Protein AF-A0A939L5M5-F1 (afdb_monomer)

Mean predicted aligned error: 9.87 Å

Foldseek 3Di:
DDDQQQPWDDDPPDIFRGNQEADADWPLAWALDDPRFQADDVVQLVVLLVVLLVVRREYEYHAEDCDCFLDQGSSHHYDVDPNNVVSVVVNQVSSVVSNYHYHYAAEWEFEQEFDPQWTKWFAFPVGRQETETQTTGDGHPDDSQSRRQVRCCAFFVWGFDPKDFDDWFFDQDQPPRHTYIYGYIYTYTPDGTDGHDGIDDMDIHLLPPPSRRYDCRCNVPVSVVCVVVVRHD

Solvent-accessible surface area (backbone atoms only — not comparable to full-atom values): 12232 Å² total; per-residue (Å²): 134,90,50,79,55,62,38,63,48,73,57,92,91,47,73,30,56,25,66,48,63,46,71,60,57,78,75,66,67,23,39,64,59,72,95,51,39,13,25,63,42,71,64,55,40,54,59,52,47,55,44,18,74,70,63,31,8,31,41,33,43,33,67,44,14,67,40,91,60,33,23,84,45,56,21,25,37,35,60,65,50,69,67,22,52,54,41,46,49,58,44,47,52,53,26,47,74,52,61,11,46,70,44,70,57,45,64,33,15,29,40,53,34,66,56,97,27,17,38,47,32,30,17,34,64,93,44,63,71,46,31,36,59,50,43,35,60,39,47,51,79,42,52,58,65,54,18,25,41,52,32,29,37,53,38,25,70,20,41,67,40,83,69,38,86,69,52,74,46,80,34,49,39,72,89,79,70,41,73,31,40,35,45,31,25,35,31,48,60,77,46,84,69,47,70,26,83,63,41,59,43,74,48,77,40,62,80,77,60,85,86,60,48,56,23,55,52,44,60,77,48,46,51,58,52,37,45,76,71,62,58,37,100

Nearest PDB structures (foldseek):
  5lpg-assembly1_B  TM=7.777E-01  e=7.157E-08  Homo sapiens
  7b66-assembly1_A  TM=7.675E-01  e=1.244E-07  Homo sapiens
  2yyh-assembly1_B  TM=7.598E-01  e=5.773E-07  Aquifex aeolicus VF5
  7r0d-assembly1_AAA  TM=6.879E-01  e=3.756E-07  Homo sapiens
  6ypf-assembly1_A  TM=7.014E-01  e=1.640E-06  Rosa hybrid cultivar

Structure (mmCIF, N/CA/C/O backbone):
data_AF-A0A939L5M5-F1
#
_entry.id   AF-A0A939L5M5-F1
#
loop_
_atom_site.group_PDB
_atom_site.id
_atom_site.type_symbol
_atom_site.label_atom_id
_atom_site.label_alt_id
_atom_site.label_comp_id
_atom_site.label_asym_id
_atom_site.label_entity_id
_atom_site.label_seq_id
_atom_site.pdbx_PDB_ins_code
_atom_site.Cartn_x
_atom_site.Cartn_y
_atom_site.Cartn_z
_atom_site.occupancy
_atom_site.B_iso_or_equiv
_atom_site.auth_seq_id
_atom_site.auth_comp_id
_atom_site.auth_asym_id
_atom_site.auth_atom_id
_atom_site.pdbx_PDB_model_num
ATOM 1 N N . MET A 1 1 ? -35.426 12.485 9.900 1.00 54.97 1 MET A N 1
ATOM 2 C CA . MET A 1 1 ? -35.090 12.238 8.481 1.00 54.97 1 MET A CA 1
ATOM 3 C C . MET A 1 1 ? -33.696 11.633 8.431 1.00 54.97 1 MET A C 1
ATOM 5 O O . MET A 1 1 ? -32.802 12.215 9.028 1.00 54.97 1 MET A O 1
ATOM 9 N N . SER A 1 2 ? -33.522 10.465 7.807 1.00 72.31 2 SER A N 1
ATOM 10 C CA . SER A 1 2 ? -32.191 9.880 7.588 1.00 72.31 2 SER A CA 1
ATOM 11 C C . SER A 1 2 ? -31.552 10.569 6.383 1.00 72.31 2 SER A C 1
ATOM 13 O O . SER A 1 2 ? -32.167 10.623 5.318 1.00 72.31 2 SER A O 1
ATOM 15 N N . THR A 1 3 ? -30.375 11.166 6.561 1.00 93.19 3 THR A N 1
ATOM 16 C CA . THR A 1 3 ? -29.626 11.798 5.469 1.00 93.19 3 THR A CA 1
ATOM 17 C C . THR A 1 3 ? -28.730 10.761 4.797 1.00 93.19 3 THR A C 1
ATOM 19 O O . THR A 1 3 ? -28.311 9.788 5.424 1.00 93.19 3 THR A O 1
ATOM 22 N N . THR A 1 4 ? -28.363 10.989 3.535 1.00 95.06 4 THR A N 1
ATOM 23 C CA . THR A 1 4 ? -27.423 10.127 2.796 1.00 95.06 4 THR A CA 1
ATOM 24 C C . THR A 1 4 ? -26.095 9.920 3.534 1.00 95.06 4 THR A C 1
ATOM 26 O O . THR A 1 4 ? -25.462 8.879 3.375 1.00 95.06 4 THR A O 1
ATOM 29 N N . LEU A 1 5 ? -25.683 10.885 4.364 1.00 96.75 5 LEU A N 1
ATOM 30 C CA . LEU A 1 5 ? -24.465 10.812 5.172 1.00 96.75 5 LEU A CA 1
ATOM 31 C C . LEU A 1 5 ? -24.504 9.667 6.199 1.00 96.75 5 LEU A C 1
ATOM 33 O O . LEU A 1 5 ? -23.490 9.007 6.413 1.00 96.75 5 LEU A O 1
ATOM 37 N N . PHE A 1 6 ? -25.668 9.406 6.799 1.00 96.62 6 PHE A N 1
ATOM 38 C CA . PHE A 1 6 ? -25.860 8.370 7.822 1.00 96.62 6 PHE A CA 1
ATOM 39 C C . PHE A 1 6 ? -26.462 7.073 7.268 1.00 96.62 6 PHE A C 1
ATOM 41 O O . PHE A 1 6 ? -26.778 6.164 8.030 1.00 96.62 6 PHE A O 1
ATOM 48 N N . ALA A 1 7 ? -26.624 6.976 5.948 1.00 96.38 7 ALA A N 1
ATOM 49 C CA . ALA A 1 7 ? -27.036 5.742 5.300 1.00 96.38 7 ALA A CA 1
ATOM 50 C C . ALA A 1 7 ? -25.843 4.769 5.188 1.00 96.38 7 ALA A C 1
ATOM 52 O O . ALA A 1 7 ? -24.745 5.209 4.816 1.00 96.38 7 ALA A O 1
ATOM 53 N N . PRO A 1 8 ? -26.045 3.459 5.427 1.00 96.88 8 PRO A N 1
ATOM 54 C CA . PRO A 1 8 ? -25.006 2.457 5.227 1.00 96.88 8 PRO A CA 1
ATOM 55 C C . PRO A 1 8 ? -24.469 2.429 3.793 1.00 96.88 8 PRO A C 1
ATOM 57 O O . PRO A 1 8 ? -25.168 2.768 2.832 1.00 96.88 8 PRO A O 1
ATOM 60 N N . TYR A 1 9 ? -23.224 1.987 3.643 1.00 96.25 9 TYR A N 1
ATOM 61 C CA . TYR A 1 9 ? -22.574 1.810 2.349 1.00 96.25 9 TYR A CA 1
ATOM 62 C C . TYR A 1 9 ? -21.826 0.478 2.300 1.00 96.25 9 TYR A C 1
ATOM 64 O O . TYR A 1 9 ? -21.065 0.156 3.210 1.00 96.25 9 TYR A O 1
ATOM 72 N N . THR A 1 10 ? -22.053 -0.298 1.239 1.00 95.38 10 THR A N 1
ATOM 73 C CA . THR A 1 10 ? -21.439 -1.621 1.064 1.00 95.38 10 THR A CA 1
ATOM 74 C C . THR A 1 10 ? -20.318 -1.552 0.035 1.00 95.38 10 THR A C 1
ATOM 76 O O . THR A 1 10 ? -20.539 -1.162 -1.109 1.00 95.38 10 THR A O 1
ATOM 79 N N . LEU A 1 11 ? -19.117 -1.953 0.448 1.00 86.81 11 LEU A N 1
ATOM 80 C CA . LEU A 1 11 ? -17.934 -2.128 -0.386 1.00 86.81 11 LEU A CA 1
ATOM 81 C C . LEU A 1 11 ? -17.547 -3.605 -0.395 1.00 86.81 11 LEU A C 1
ATOM 83 O O . LEU A 1 11 ? -17.003 -4.115 0.585 1.00 86.81 11 LEU A O 1
ATOM 87 N N . ARG A 1 12 ? -17.795 -4.294 -1.515 1.00 88.25 12 ARG A N 1
ATOM 88 C CA . ARG A 1 12 ? -17.616 -5.753 -1.620 1.00 88.25 12 ARG A CA 1
ATOM 89 C C . ARG A 1 12 ? -18.410 -6.457 -0.506 1.00 88.25 12 ARG A C 1
ATOM 91 O O . ARG A 1 12 ? -19.628 -6.348 -0.475 1.00 88.25 12 ARG A O 1
ATOM 98 N N . THR A 1 13 ? -17.736 -7.148 0.408 1.00 88.88 13 THR A N 1
ATOM 99 C CA . THR A 1 13 ? -18.341 -7.861 1.542 1.00 88.88 13 THR A CA 1
ATOM 100 C C . THR A 1 13 ? -18.448 -7.016 2.817 1.00 88.88 13 THR A C 1
ATOM 102 O O . THR A 1 13 ? -19.060 -7.459 3.786 1.00 88.88 13 THR A O 1
ATOM 105 N N . LEU A 1 14 ? -17.878 -5.805 2.847 1.00 92.56 14 LEU A N 1
ATOM 106 C CA . LEU A 1 14 ? -17.895 -4.918 4.011 1.00 92.56 14 LEU A CA 1
ATOM 107 C C . LEU A 1 14 ? -19.070 -3.938 3.928 1.00 92.56 14 LEU A C 1
ATOM 109 O O . LEU A 1 14 ? -19.136 -3.128 3.007 1.00 92.56 14 LEU A O 1
ATOM 113 N N . THR A 1 15 ? -19.954 -3.952 4.925 1.00 96.12 15 THR A N 1
ATOM 114 C CA . THR A 1 15 ? -20.975 -2.907 5.109 1.00 96.12 15 THR A CA 1
ATOM 115 C C . THR A 1 15 ? -20.526 -1.937 6.196 1.00 96.12 15 THR A C 1
ATOM 117 O O . THR A 1 15 ? -20.335 -2.334 7.342 1.00 96.12 15 THR A O 1
ATOM 120 N N . VAL A 1 16 ? -20.368 -0.664 5.841 1.00 97.69 16 VAL A N 1
ATOM 121 C CA . VAL A 1 16 ? -20.025 0.428 6.760 1.00 97.69 16 VAL A CA 1
ATOM 122 C C . VAL A 1 16 ? -21.319 1.143 7.172 1.00 97.69 16 VAL A C 1
ATOM 124 O O . VAL A 1 16 ? -22.133 1.438 6.293 1.00 97.69 16 VAL A O 1
ATOM 127 N N . PRO A 1 17 ? -21.556 1.441 8.464 1.00 96.56 17 PRO A N 1
ATOM 128 C CA . PRO A 1 17 ? -22.864 1.916 8.935 1.00 96.56 17 PRO A CA 1
ATOM 129 C C . PRO A 1 17 ? -23.218 3.340 8.488 1.00 96.56 17 PRO A C 1
ATOM 131 O O . PRO A 1 17 ? -24.386 3.715 8.520 1.00 96.56 17 PRO A O 1
ATOM 134 N N . ASN A 1 18 ? -22.230 4.139 8.080 1.00 97.56 18 ASN A N 1
ATOM 135 C CA . ASN A 1 18 ? -22.417 5.499 7.580 1.00 97.56 18 ASN A CA 1
ATOM 136 C C . ASN A 1 18 ? -21.242 5.925 6.681 1.00 97.56 18 ASN A C 1
ATOM 138 O O . ASN A 1 18 ? -20.257 5.199 6.529 1.00 97.56 18 ASN A O 1
ATOM 142 N N . ARG A 1 19 ? -21.349 7.115 6.082 1.00 97.56 19 ARG A N 1
ATOM 143 C CA . ARG A 1 19 ? -20.352 7.702 5.170 1.00 97.56 19 ARG A CA 1
ATOM 144 C C . ARG A 1 19 ? -19.437 8.730 5.853 1.00 97.56 19 ARG A C 1
ATOM 146 O O . ARG A 1 19 ? -18.767 9.495 5.168 1.00 97.56 19 ARG A O 1
ATOM 153 N N . VAL A 1 20 ? -19.421 8.772 7.189 1.00 97.56 20 VAL A N 1
ATOM 154 C CA . VAL A 1 20 ? -18.511 9.611 7.982 1.00 97.56 20 VAL A CA 1
ATOM 155 C C . VAL A 1 20 ? -17.255 8.800 8.259 1.00 97.56 20 VAL A C 1
ATOM 157 O O . VAL A 1 20 ? -17.251 7.937 9.139 1.00 97.56 20 VAL A O 1
ATOM 160 N N . TRP A 1 21 ? -16.217 9.011 7.452 1.00 97.25 21 TRP A N 1
ATOM 161 C CA . TRP A 1 21 ? -14.975 8.240 7.520 1.00 97.25 21 TRP A CA 1
ATOM 162 C C . TRP A 1 21 ? -13.810 9.128 7.930 1.00 97.25 21 TRP A C 1
ATOM 164 O O . TRP A 1 21 ? -13.697 10.268 7.480 1.00 97.25 21 TRP A O 1
ATOM 174 N N . MET A 1 22 ? -12.936 8.591 8.771 1.00 97.62 22 MET A N 1
ATOM 175 C CA . MET A 1 22 ? -11.729 9.283 9.197 1.00 97.62 22 MET A CA 1
ATOM 176 C C . MET A 1 22 ? -10.573 8.949 8.240 1.00 97.62 22 MET A C 1
ATOM 178 O O . MET A 1 22 ? -10.268 7.763 8.071 1.00 97.62 22 MET A O 1
ATOM 182 N N . PRO A 1 23 ? -9.942 9.959 7.608 1.00 93.94 23 PRO A N 1
ATOM 183 C CA . PRO A 1 23 ? -8.792 9.747 6.734 1.00 93.94 23 PRO A CA 1
ATOM 184 C C . PRO A 1 23 ? -7.535 9.367 7.541 1.00 93.94 23 PRO A C 1
ATOM 186 O O . PRO A 1 23 ? -7.476 9.661 8.739 1.00 93.94 23 PRO A O 1
ATOM 189 N N . PRO A 1 24 ? -6.515 8.765 6.897 1.00 90.19 24 PRO A N 1
ATOM 190 C CA . PRO A 1 24 ? -5.230 8.504 7.537 1.00 90.19 24 PRO A CA 1
ATOM 191 C C . PRO A 1 24 ? -4.530 9.832 7.855 1.00 90.19 24 PRO A C 1
ATOM 193 O O . PRO A 1 24 ? -4.312 10.654 6.966 1.00 90.19 24 PRO A O 1
ATOM 196 N N . MET A 1 25 ? -4.191 10.060 9.126 1.00 90.94 25 MET A N 1
ATOM 197 C CA . MET A 1 25 ? -3.518 11.280 9.590 1.00 90.94 25 MET A CA 1
ATOM 198 C C . MET A 1 25 ? -2.416 10.906 10.579 1.00 90.94 25 MET A C 1
ATOM 200 O O . MET A 1 25 ? -2.734 10.439 11.672 1.00 90.94 25 MET A O 1
ATOM 204 N N . CYS A 1 26 ? -1.148 11.109 10.210 1.00 84.75 26 CYS A N 1
ATOM 205 C CA . CYS A 1 26 ? -0.003 10.800 11.071 1.00 84.75 26 CYS A CA 1
ATOM 206 C C . CYS A 1 26 ? -0.104 11.505 12.425 1.00 84.75 26 CYS A C 1
ATOM 208 O O . CYS A 1 26 ? -0.371 12.707 12.493 1.00 84.75 26 CYS A O 1
ATOM 210 N N . GLN A 1 27 ? 0.087 10.738 13.498 1.00 95.88 27 GLN A N 1
ATOM 211 C CA . GLN A 1 27 ? 0.094 11.237 14.869 1.00 95.88 27 GLN A CA 1
ATOM 212 C C . GLN A 1 27 ? 1.514 11.416 15.405 1.00 95.88 27 GLN A C 1
ATOM 214 O O . GLN A 1 27 ? 1.677 12.084 16.425 1.00 95.88 27 GLN A O 1
ATOM 219 N N . TYR A 1 28 ? 2.525 10.833 14.747 1.00 90.56 28 TYR A N 1
ATOM 220 C CA . TYR A 1 28 ? 3.941 10.969 15.109 1.00 90.56 28 TYR A CA 1
ATOM 221 C C . TYR A 1 28 ? 4.191 10.681 16.599 1.00 90.56 28 TYR A C 1
ATOM 223 O O . TYR A 1 28 ? 4.814 11.469 17.310 1.00 90.56 28 TYR A O 1
ATOM 231 N N . SER A 1 29 ? 3.625 9.578 17.095 1.00 96.62 29 SER A N 1
ATOM 232 C CA . SER A 1 29 ? 3.501 9.294 18.532 1.00 96.62 29 SER A CA 1
ATOM 233 C C . SER A 1 29 ? 3.958 7.887 18.947 1.00 96.62 29 SER A C 1
ATOM 235 O O . SER A 1 29 ? 3.729 7.477 20.091 1.00 96.62 29 SER A O 1
ATOM 237 N N . ALA A 1 30 ? 4.568 7.111 18.047 1.00 97.00 30 ALA A N 1
ATOM 238 C CA . ALA A 1 30 ? 5.217 5.844 18.383 1.00 97.00 30 ALA A CA 1
ATOM 239 C C . ALA A 1 30 ? 6.605 6.069 18.997 1.00 97.00 30 ALA A C 1
ATOM 241 O O . ALA A 1 30 ? 7.192 7.145 18.878 1.00 97.00 30 ALA A O 1
ATOM 242 N N . ALA A 1 31 ? 7.159 5.042 19.647 1.00 96.25 31 ALA A N 1
ATOM 243 C CA . ALA A 1 31 ? 8.542 5.117 20.104 1.00 96.25 31 ALA A CA 1
ATOM 244 C C . ALA A 1 31 ? 9.497 5.204 18.892 1.00 96.25 31 ALA A C 1
ATOM 246 O O . ALA A 1 31 ? 9.302 4.480 17.913 1.00 96.25 31 ALA A O 1
ATOM 247 N N . PRO A 1 32 ? 10.549 6.041 18.949 1.00 91.44 32 PRO A N 1
ATOM 248 C CA . PRO A 1 32 ? 11.448 6.234 17.813 1.00 91.44 32 PRO A CA 1
ATOM 249 C C . PRO A 1 32 ? 12.354 5.025 17.532 1.00 91.44 32 PRO A C 1
ATOM 251 O O . PRO A 1 32 ? 12.749 4.802 16.385 1.00 91.44 32 PRO A O 1
ATOM 254 N N . ALA A 1 33 ? 12.680 4.236 18.560 1.00 92.38 33 ALA A N 1
ATOM 255 C CA . ALA A 1 33 ? 13.621 3.119 18.496 1.00 92.38 33 ALA A CA 1
ATOM 256 C C . ALA A 1 33 ? 13.327 2.054 19.571 1.00 92.38 33 ALA A C 1
ATOM 258 O O . ALA A 1 33 ? 12.512 2.268 20.470 1.00 92.38 33 ALA A O 1
ATOM 259 N N . GLY A 1 34 ? 14.035 0.925 19.488 1.00 93.44 34 GLY A N 1
ATOM 260 C CA . GLY A 1 34 ? 13.915 -0.200 20.418 1.00 93.44 34 GLY A CA 1
ATOM 261 C C . GLY A 1 34 ? 12.756 -1.141 20.087 1.00 93.44 34 GLY A C 1
ATOM 262 O O . GLY A 1 34 ? 12.145 -1.046 19.027 1.00 93.44 34 GLY A O 1
ATOM 263 N N . GLU A 1 35 ? 12.442 -2.050 21.011 1.00 91.12 35 GLU A N 1
ATOM 264 C CA . GLU A 1 35 ? 11.392 -3.071 20.828 1.00 91.12 35 GLU A CA 1
ATOM 265 C C . GLU A 1 35 ? 9.993 -2.468 20.623 1.00 91.12 35 GLU A C 1
ATOM 267 O O . GLU A 1 35 ? 9.144 -3.063 19.967 1.00 91.12 35 GLU A O 1
ATOM 272 N N . ALA A 1 36 ? 9.765 -1.258 21.144 1.00 94.88 36 ALA A N 1
ATOM 273 C CA . ALA A 1 36 ? 8.513 -0.523 20.989 1.00 94.88 36 ALA A CA 1
ATOM 274 C C . ALA A 1 36 ? 8.455 0.343 19.713 1.00 94.88 36 ALA A C 1
ATOM 276 O O . ALA A 1 36 ? 7.475 1.068 19.516 1.00 94.88 36 ALA A O 1
ATOM 277 N N . ALA A 1 37 ? 9.485 0.317 18.856 1.00 94.50 37 ALA A N 1
ATOM 278 C CA . ALA A 1 37 ? 9.514 1.125 17.640 1.00 94.50 37 ALA A CA 1
ATOM 279 C C . ALA A 1 37 ? 8.312 0.815 16.736 1.00 94.50 37 ALA A C 1
ATOM 281 O O . ALA A 1 37 ? 8.022 -0.343 16.432 1.00 94.50 37 ALA A O 1
ATOM 282 N N . GLY A 1 38 ? 7.589 1.858 16.327 1.00 94.25 38 GLY A N 1
ATOM 283 C CA . GLY A 1 38 ? 6.379 1.733 15.511 1.00 94.25 38 GLY A CA 1
ATOM 284 C C . GLY A 1 38 ? 5.187 1.041 16.179 1.00 94.25 38 GLY A C 1
ATOM 285 O O . GLY A 1 38 ? 4.168 0.836 15.524 1.00 94.25 38 GLY A O 1
ATOM 286 N N . VAL A 1 39 ? 5.268 0.681 17.464 1.00 98.00 39 VAL A N 1
ATOM 287 C CA . VAL A 1 39 ? 4.156 0.045 18.183 1.00 98.00 39 VAL A CA 1
ATOM 288 C C . VAL A 1 39 ? 3.100 1.098 18.549 1.00 98.00 39 VAL A C 1
ATOM 290 O O . VAL A 1 39 ? 3.437 2.105 19.184 1.00 98.00 39 VAL A O 1
ATOM 293 N N . PRO A 1 40 ? 1.813 0.876 18.213 1.00 97.88 40 PRO A N 1
ATOM 294 C CA . PRO A 1 40 ? 0.726 1.713 18.702 1.00 97.88 40 PRO A CA 1
ATOM 295 C C . PRO A 1 40 ? 0.707 1.816 20.231 1.00 97.88 40 PRO A C 1
ATOM 297 O O . PRO A 1 40 ? 0.592 0.829 20.953 1.00 97.88 40 PRO A O 1
ATOM 300 N N . THR A 1 41 ? 0.790 3.046 20.721 1.00 97.69 41 THR A N 1
ATOM 301 C CA . THR A 1 41 ? 0.698 3.408 22.144 1.00 97.69 41 THR A CA 1
ATOM 302 C C . THR A 1 41 ? -0.746 3.698 22.582 1.00 97.69 41 THR A C 1
ATOM 304 O O . THR A 1 41 ? -1.660 3.796 21.756 1.00 97.69 41 THR A O 1
ATOM 307 N N . ASP A 1 42 ? -0.963 3.925 23.883 1.00 98.06 42 ASP A N 1
ATOM 308 C CA . ASP A 1 42 ? -2.269 4.348 24.418 1.00 98.06 42 ASP A CA 1
ATOM 309 C C . ASP A 1 42 ? -2.776 5.667 23.815 1.00 98.06 42 ASP A C 1
ATOM 311 O O . ASP A 1 42 ? -3.988 5.883 23.758 1.00 98.06 42 ASP A O 1
ATOM 315 N N . TRP A 1 43 ? -1.882 6.520 23.301 1.00 98.25 43 TRP A N 1
ATOM 316 C CA . TRP A 1 43 ? -2.276 7.698 22.531 1.00 98.25 43 TRP A CA 1
ATOM 317 C C . TRP A 1 43 ? -3.077 7.312 21.284 1.00 98.25 43 TRP A C 1
ATOM 319 O O . TRP A 1 43 ? -4.178 7.820 21.080 1.00 98.25 43 TRP A O 1
ATOM 329 N N . HIS A 1 44 ? -2.569 6.369 20.485 1.00 98.44 44 HIS A N 1
ATOM 330 C CA . HIS A 1 44 ? -3.238 5.906 19.267 1.00 98.44 44 HIS A CA 1
ATOM 331 C C . HIS A 1 44 ? -4.570 5.230 19.602 1.00 98.44 44 HIS A C 1
ATOM 333 O O . HIS A 1 44 ? -5.574 5.473 18.929 1.00 98.44 44 HIS A O 1
ATOM 339 N N . PHE A 1 45 ? -4.612 4.443 20.687 1.00 98.56 45 PHE A N 1
ATOM 340 C CA . PHE A 1 45 ? -5.863 3.873 21.184 1.00 98.56 45 PHE A CA 1
ATOM 341 C C . PHE A 1 45 ? -6.872 4.972 21.528 1.00 98.56 45 PHE A C 1
ATOM 343 O O . PHE A 1 45 ? -7.963 4.974 20.970 1.00 98.56 45 PHE A O 1
ATOM 350 N N . ALA A 1 46 ? -6.518 5.925 22.394 1.00 98.44 46 ALA A N 1
ATOM 351 C CA . ALA A 1 46 ? -7.416 7.002 22.808 1.00 98.44 46 ALA A CA 1
ATOM 352 C C . ALA A 1 46 ? -7.878 7.858 21.617 1.00 98.44 46 ALA A C 1
ATOM 354 O O . ALA A 1 46 ? -9.063 8.179 21.499 1.00 98.44 46 ALA A O 1
ATOM 355 N N . HIS A 1 47 ? -6.961 8.177 20.702 1.00 98.44 47 HIS A N 1
ATOM 356 C CA . HIS A 1 47 ? -7.229 8.963 19.506 1.00 98.44 47 HIS A CA 1
ATOM 357 C C . HIS A 1 47 ? -8.297 8.314 18.614 1.00 98.44 47 HIS A C 1
ATOM 359 O O . HIS A 1 47 ? -9.285 8.974 18.272 1.00 98.44 47 HIS A O 1
ATOM 365 N N . LEU A 1 48 ? -8.120 7.032 18.272 1.00 98.44 48 LEU A N 1
ATOM 366 C CA . LEU A 1 48 ? -9.013 6.286 17.379 1.00 98.44 48 LEU A CA 1
ATOM 367 C C . LEU A 1 48 ? -10.308 5.863 18.094 1.00 98.44 48 LEU A C 1
ATOM 369 O O . LEU A 1 48 ? -11.395 5.988 17.527 1.00 98.44 48 LEU A O 1
ATOM 373 N N . ALA A 1 49 ? -10.220 5.434 19.358 1.00 98.31 49 ALA A N 1
ATOM 374 C CA . ALA A 1 49 ? -11.368 5.040 20.174 1.00 98.31 49 ALA A CA 1
ATOM 375 C C . ALA A 1 49 ? -12.365 6.189 20.355 1.00 98.31 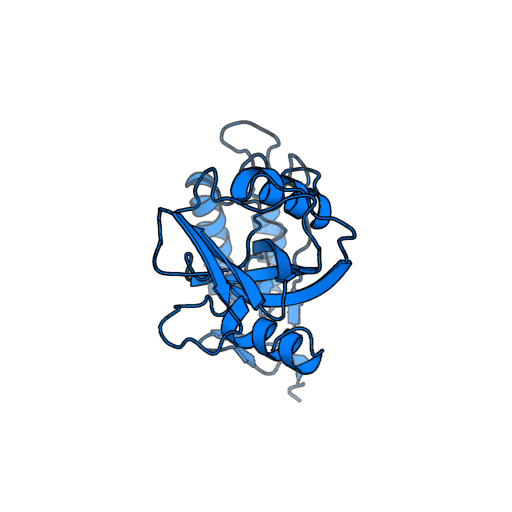49 ALA A C 1
ATOM 377 O O . ALA A 1 49 ? -13.570 5.966 20.255 1.00 98.31 49 ALA A O 1
ATOM 378 N N . ALA A 1 50 ? -11.884 7.423 20.546 1.00 98.44 50 ALA A N 1
ATOM 379 C CA . ALA A 1 50 ? -12.751 8.593 20.662 1.00 98.44 50 ALA A CA 1
ATOM 380 C C . ALA A 1 50 ? -13.607 8.817 19.401 1.00 98.44 50 ALA A C 1
ATOM 382 O O . ALA A 1 50 ? -14.785 9.155 19.505 1.00 98.44 50 ALA A O 1
ATOM 383 N N . ARG A 1 51 ? -13.048 8.593 18.202 1.00 98.44 51 ARG A N 1
ATOM 384 C CA . ARG A 1 51 ? -13.787 8.747 16.933 1.00 98.44 51 ARG A CA 1
ATOM 385 C C . ARG A 1 51 ? -14.757 7.596 16.702 1.00 98.44 51 ARG A C 1
ATOM 387 O O . ARG A 1 51 ? -15.857 7.832 16.200 1.00 98.44 51 ARG A O 1
ATOM 394 N N . ALA A 1 52 ? -14.376 6.384 17.098 1.00 98.31 52 ALA A N 1
ATOM 395 C CA . 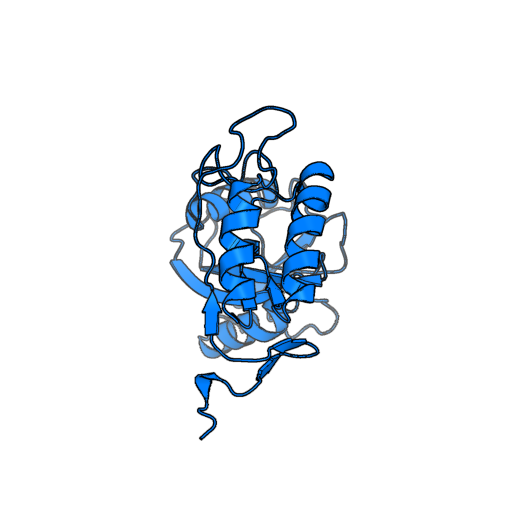ALA A 1 52 ? -15.253 5.221 17.049 1.00 98.31 52 ALA A CA 1
ATOM 396 C C . ALA A 1 52 ? -16.471 5.408 17.971 1.00 98.31 52 ALA A C 1
ATOM 398 O O . ALA A 1 52 ? -17.606 5.293 17.519 1.00 98.31 52 ALA A O 1
ATOM 399 N N . ALA A 1 53 ? -16.249 5.827 19.222 1.00 98.25 53 ALA A N 1
ATOM 400 C CA . ALA A 1 53 ? -17.314 6.150 20.176 1.00 98.25 53 ALA A CA 1
ATOM 401 C C . ALA A 1 53 ? -18.214 7.309 19.701 1.00 98.25 53 ALA A C 1
ATOM 403 O O . ALA A 1 53 ? -19.398 7.350 20.022 1.00 98.25 53 ALA A O 1
ATOM 404 N N . GLY A 1 54 ? -17.670 8.231 18.900 1.00 97.56 54 GLY A N 1
ATOM 405 C CA . GLY A 1 54 ? -18.425 9.301 18.243 1.00 97.56 54 GLY A CA 1
ATOM 406 C C . GLY A 1 54 ? -19.289 8.855 17.053 1.00 97.56 54 GLY A C 1
ATOM 407 O O . GLY A 1 54 ? -19.979 9.690 16.473 1.00 97.56 54 GLY A O 1
ATOM 408 N N . GLY A 1 55 ? -19.263 7.573 16.669 1.00 97.12 55 GLY A N 1
ATOM 409 C CA . GLY A 1 55 ? -20.093 7.022 15.592 1.00 97.12 55 GLY A CA 1
ATOM 410 C C . GLY A 1 55 ? -19.473 7.090 14.193 1.00 97.12 55 GLY A C 1
ATOM 411 O O . GLY A 1 55 ? -20.195 6.983 13.200 1.00 97.12 55 GLY A O 1
ATOM 412 N N . THR A 1 56 ? -18.151 7.260 14.080 1.00 98.12 56 THR A N 1
ATOM 413 C CA . THR A 1 56 ? -17.449 7.197 12.783 1.00 98.12 56 THR A CA 1
ATOM 414 C C . THR A 1 56 ? -17.621 5.805 12.171 1.00 98.12 56 THR A C 1
ATOM 416 O O . THR A 1 56 ? -17.339 4.800 12.822 1.00 98.12 56 THR A O 1
ATOM 419 N N . GLY A 1 57 ? -18.080 5.724 10.921 1.00 97.94 57 GLY A N 1
ATOM 420 C CA . GLY A 1 57 ? -18.368 4.443 10.273 1.00 97.94 57 GLY A CA 1
ATOM 421 C C . GLY A 1 57 ? -17.111 3.651 9.917 1.00 97.94 57 GLY A C 1
ATOM 422 O O . GLY A 1 57 ? -17.075 2.436 10.101 1.00 97.94 57 GLY A O 1
ATOM 423 N N . LEU A 1 58 ? -16.067 4.332 9.442 1.00 98.38 58 LEU A N 1
ATOM 424 C CA . LEU A 1 58 ? -14.788 3.726 9.071 1.00 98.38 58 LEU A CA 1
ATOM 425 C C . LEU A 1 58 ? -13.631 4.624 9.504 1.00 98.38 58 LEU A C 1
ATOM 427 O O . LEU A 1 58 ? -13.683 5.840 9.321 1.00 98.38 58 LEU A O 1
ATOM 431 N N . ILE A 1 59 ? -12.583 4.027 10.064 1.00 98.38 59 ILE A N 1
ATOM 432 C CA . ILE A 1 59 ? -11.371 4.735 10.478 1.00 98.38 59 ILE A CA 1
ATOM 433 C C . ILE A 1 59 ? -10.173 4.101 9.787 1.00 98.38 59 ILE A C 1
ATOM 435 O O . ILE A 1 59 ? -9.911 2.912 9.968 1.00 98.38 59 ILE A O 1
ATOM 439 N N . ILE A 1 60 ? -9.446 4.907 9.015 1.00 96.38 60 ILE A N 1
ATOM 440 C CA . ILE A 1 60 ? -8.173 4.521 8.411 1.00 96.38 60 ILE A CA 1
ATOM 441 C C . ILE A 1 60 ? -7.069 4.937 9.387 1.00 96.38 60 ILE A C 1
ATOM 443 O O . ILE A 1 60 ? -6.951 6.118 9.714 1.00 96.38 60 ILE A O 1
ATOM 447 N N . ALA A 1 61 ? -6.294 3.971 9.883 1.00 94.44 61 ALA A N 1
ATOM 448 C CA . ALA A 1 61 ? -5.096 4.238 10.671 1.00 94.44 61 ALA A CA 1
ATOM 449 C C . ALA A 1 61 ? -4.119 5.111 9.872 1.00 94.44 61 ALA A C 1
ATOM 451 O O . ALA A 1 61 ? -4.156 5.130 8.641 1.00 94.44 61 ALA A O 1
ATOM 452 N N . GLU A 1 62 ? -3.254 5.841 10.571 1.00 90.81 62 GLU A N 1
ATOM 453 C CA . GLU A 1 62 ? -2.212 6.633 9.921 1.00 90.81 62 GLU A CA 1
ATOM 454 C C . GLU A 1 62 ? -1.279 5.791 9.041 1.00 90.81 62 GLU A C 1
ATOM 456 O O . GLU A 1 62 ? -1.322 4.556 9.068 1.00 90.81 62 GLU A O 1
ATOM 461 N N . ALA A 1 63 ? -0.432 6.466 8.257 1.00 83.50 63 ALA A N 1
ATOM 462 C CA . ALA A 1 63 ? 0.591 5.799 7.463 1.00 83.50 63 ALA A CA 1
ATOM 463 C C . ALA A 1 63 ? 1.379 4.832 8.360 1.00 83.50 63 ALA A C 1
ATOM 465 O O . ALA A 1 63 ? 1.997 5.236 9.341 1.00 83.50 63 ALA A O 1
ATOM 466 N N . THR A 1 64 ? 1.270 3.541 8.054 1.00 87.56 64 THR A N 1
ATOM 467 C CA . THR A 1 64 ? 1.827 2.465 8.871 1.00 87.56 64 THR A CA 1
ATOM 468 C C . THR A 1 64 ? 2.863 1.749 8.022 1.00 87.56 64 THR A C 1
ATOM 470 O O . THR A 1 64 ? 2.516 1.089 7.041 1.00 87.56 64 THR A O 1
ATOM 473 N N . ALA A 1 65 ? 4.135 1.924 8.368 1.00 75.25 65 ALA A N 1
ATOM 474 C CA . ALA A 1 65 ? 5.243 1.374 7.604 1.00 75.25 65 ALA A CA 1
ATOM 475 C C . ALA A 1 65 ? 5.312 -0.149 7.759 1.00 75.25 65 ALA A C 1
ATOM 477 O O . ALA A 1 65 ? 5.009 -0.692 8.815 1.00 75.25 65 ALA A O 1
ATOM 478 N N . ILE A 1 66 ? 5.734 -0.857 6.718 1.00 76.56 66 ILE A N 1
ATOM 479 C CA . ILE A 1 66 ? 5.880 -2.325 6.750 1.00 76.56 66 ILE A CA 1
ATOM 480 C C . ILE A 1 66 ? 7.323 -2.782 7.017 1.00 76.56 66 ILE A C 1
ATOM 482 O O . ILE A 1 66 ? 7.601 -3.977 6.996 1.00 76.56 66 ILE A O 1
ATOM 486 N N . SER A 1 67 ? 8.228 -1.837 7.274 1.00 68.31 67 SER A N 1
ATOM 487 C CA . SER A 1 67 ? 9.608 -2.043 7.723 1.00 68.31 67 SER A CA 1
ATOM 488 C C . SER A 1 67 ? 10.004 -0.908 8.686 1.00 68.31 67 SER A C 1
ATOM 490 O O . SER A 1 67 ? 9.426 0.183 8.594 1.00 68.31 67 SER A O 1
ATOM 492 N N . PRO A 1 68 ? 10.949 -1.129 9.626 1.00 70.88 68 PRO A N 1
ATOM 493 C CA . PRO A 1 68 ? 11.445 -0.076 10.517 1.00 70.88 68 PRO A CA 1
ATOM 494 C C . PRO A 1 68 ? 11.992 1.132 9.764 1.00 70.88 68 PRO A C 1
ATOM 496 O O . PRO A 1 68 ? 11.884 2.265 10.240 1.00 70.88 68 PRO A O 1
ATOM 499 N N . GLU A 1 69 ? 12.605 0.873 8.617 1.00 59.06 69 GLU A N 1
ATOM 500 C CA . GLU A 1 69 ? 13.159 1.871 7.734 1.00 59.06 69 GLU A CA 1
ATOM 501 C C . GLU A 1 69 ? 12.012 2.642 7.081 1.00 59.06 69 GLU A C 1
ATOM 503 O O . GLU A 1 69 ? 12.009 3.849 7.211 1.00 59.06 69 GLU A O 1
ATOM 508 N N . GLY A 1 70 ? 10.987 2.015 6.490 1.00 53.69 70 GLY A N 1
ATOM 509 C CA . GLY A 1 70 ? 9.951 2.674 5.661 1.00 53.69 70 GLY A CA 1
ATOM 510 C C . GLY A 1 70 ? 9.019 3.696 6.344 1.00 53.69 70 GLY A C 1
ATOM 511 O O . GLY A 1 70 ? 7.959 4.025 5.811 1.00 53.69 70 GLY A O 1
ATOM 512 N N . ARG A 1 71 ? 9.356 4.176 7.542 1.00 71.88 71 ARG A N 1
ATOM 513 C CA . ARG A 1 71 ? 8.658 5.252 8.249 1.00 71.88 71 ARG A CA 1
ATOM 514 C C . ARG A 1 71 ? 8.997 6.627 7.648 1.00 71.88 71 ARG A C 1
ATOM 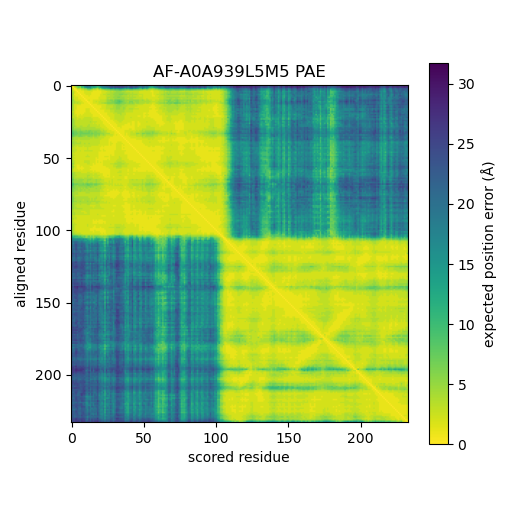516 O O . ARG A 1 71 ? 10.149 6.908 7.326 1.00 71.88 71 ARG A O 1
ATOM 523 N N . ILE A 1 72 ? 8.013 7.526 7.581 1.00 68.31 72 ILE A N 1
ATOM 524 C CA . ILE A 1 72 ? 8.187 8.949 7.225 1.00 68.31 72 ILE A CA 1
ATOM 525 C C . ILE A 1 72 ? 8.982 9.661 8.328 1.00 68.31 72 ILE A C 1
ATOM 527 O O . ILE A 1 72 ? 9.858 10.479 8.051 1.00 68.31 72 ILE A O 1
ATOM 531 N N . SER A 1 73 ? 8.694 9.341 9.590 1.00 73.06 73 SER A N 1
ATOM 532 C CA . SER A 1 73 ? 9.455 9.787 10.756 1.00 73.06 73 SER A CA 1
ATOM 533 C C . SER A 1 73 ? 9.726 8.631 11.724 1.00 73.06 73 SER A C 1
ATOM 535 O O . SER A 1 73 ? 8.947 7.680 11.778 1.00 73.06 73 SER A O 1
ATOM 537 N N . PRO A 1 74 ? 10.749 8.714 12.596 1.00 82.88 74 PRO A N 1
ATOM 538 C CA . PRO A 1 74 ? 10.952 7.699 13.630 1.00 82.88 74 PRO A CA 1
ATOM 539 C C . PRO A 1 74 ? 9.708 7.443 14.503 1.00 82.88 74 PRO A C 1
ATOM 541 O O . PRO A 1 74 ? 9.568 6.356 15.052 1.00 82.88 74 PRO A O 1
ATOM 544 N N . TYR A 1 75 ? 8.785 8.399 14.611 1.00 91.75 75 TYR A N 1
ATOM 545 C CA . TYR A 1 75 ? 7.603 8.312 15.469 1.00 91.75 75 TYR A CA 1
ATOM 546 C C . TYR A 1 75 ? 6.360 7.732 14.776 1.00 91.75 75 TYR A C 1
ATOM 548 O O . TYR A 1 75 ? 5.268 7.778 15.346 1.00 91.75 75 TYR A O 1
ATOM 556 N N . ASP A 1 76 ? 6.497 7.204 13.563 1.00 85.25 76 ASP A N 1
ATOM 557 C CA . ASP A 1 76 ? 5.384 6.615 12.817 1.00 85.25 76 ASP A CA 1
ATOM 558 C C . ASP A 1 76 ? 5.076 5.187 13.269 1.00 85.25 76 ASP A C 1
ATOM 560 O O . ASP A 1 76 ? 5.942 4.485 13.798 1.00 85.25 76 ASP A O 1
ATOM 564 N N . LEU A 1 77 ? 3.846 4.739 13.003 1.00 94.19 77 LEU A N 1
ATOM 565 C CA . LEU A 1 77 ? 3.418 3.363 13.240 1.00 94.19 77 LEU A CA 1
ATOM 566 C C . LEU A 1 77 ? 4.064 2.367 12.270 1.00 94.19 77 LEU A C 1
ATOM 568 O O . LEU A 1 77 ? 4.453 2.700 11.150 1.00 94.19 77 LEU A O 1
ATOM 572 N N . GLY A 1 78 ? 4.113 1.112 12.709 1.00 89.56 78 GLY A N 1
ATOM 573 C CA . GLY A 1 78 ? 4.662 -0.011 11.970 1.00 89.56 78 GLY A CA 1
ATOM 574 C C . GLY A 1 78 ? 3.755 -1.231 11.907 1.00 89.56 78 GLY A C 1
ATOM 575 O O . GLY A 1 78 ? 2.885 -1.404 12.754 1.00 89.56 78 GLY A O 1
ATOM 576 N N . LEU A 1 79 ? 3.987 -2.091 10.919 1.00 89.31 79 LEU A N 1
ATOM 577 C CA . LEU A 1 79 ? 3.355 -3.399 10.745 1.00 89.31 79 LEU A CA 1
ATOM 578 C C . LEU A 1 79 ? 4.355 -4.439 10.199 1.00 89.31 79 LEU A C 1
ATOM 580 O O . LEU A 1 79 ? 4.052 -5.189 9.275 1.00 89.31 79 LEU A O 1
ATOM 584 N N . TRP A 1 80 ? 5.564 -4.454 10.757 1.00 81.44 80 TRP A N 1
ATOM 585 C CA . TRP A 1 80 ? 6.668 -5.355 10.405 1.00 81.44 80 TRP A CA 1
ATOM 586 C C . TRP A 1 80 ? 6.964 -6.424 11.464 1.00 81.44 80 TRP A C 1
ATOM 588 O O . TRP A 1 80 ? 7.799 -7.295 11.232 1.00 81.44 80 TRP A O 1
ATOM 598 N N . ASN A 1 81 ? 6.330 -6.363 12.641 1.00 81.75 81 ASN A N 1
ATOM 599 C CA . ASN A 1 81 ? 6.527 -7.350 13.705 1.00 81.75 81 ASN A CA 1
ATOM 600 C C . ASN A 1 81 ? 5.243 -7.680 14.487 1.00 81.75 81 ASN A C 1
ATOM 602 O O . ASN A 1 81 ? 4.241 -6.963 14.433 1.00 81.75 81 ASN A O 1
ATOM 606 N N . ASP A 1 82 ? 5.297 -8.762 15.264 1.00 88.75 82 ASP A N 1
ATOM 607 C CA . ASP A 1 82 ? 4.149 -9.268 16.027 1.00 88.75 82 ASP A CA 1
ATOM 608 C C . ASP A 1 82 ? 3.701 -8.339 17.165 1.00 88.75 82 ASP A C 1
ATOM 610 O O . ASP A 1 82 ? 2.512 -8.295 17.488 1.00 88.75 82 ASP A O 1
ATOM 614 N N . ALA A 1 83 ? 4.613 -7.558 17.757 1.00 92.69 83 ALA A N 1
ATOM 615 C CA . ALA A 1 83 ? 4.263 -6.607 18.814 1.00 92.69 83 ALA A CA 1
ATOM 616 C C . ALA A 1 83 ? 3.327 -5.507 18.287 1.00 92.69 83 ALA A C 1
ATOM 618 O O . ALA A 1 83 ? 2.361 -5.122 18.949 1.00 92.69 83 ALA A O 1
ATOM 619 N N . GLN A 1 84 ? 3.566 -5.045 17.059 1.00 95.19 84 GLN A N 1
ATOM 620 C CA . GLN A 1 84 ? 2.704 -4.089 16.369 1.00 95.19 84 GLN A CA 1
ATOM 621 C C . GLN A 1 84 ? 1.346 -4.699 16.027 1.00 95.19 84 GLN A C 1
ATOM 623 O O . GLN A 1 84 ? 0.313 -4.068 16.262 1.00 95.19 84 GLN A O 1
ATOM 628 N N . VAL A 1 85 ? 1.328 -5.944 15.537 1.00 92.00 85 VAL A N 1
ATOM 629 C CA . VAL A 1 85 ? 0.087 -6.681 15.255 1.00 92.00 85 VAL A CA 1
ATOM 630 C C . VAL A 1 85 ? -0.764 -6.823 16.519 1.00 92.00 85 VAL A C 1
ATOM 632 O O . VAL A 1 85 ? -1.970 -6.571 16.476 1.00 92.00 85 VAL A O 1
ATOM 635 N N . GLU A 1 86 ? -0.161 -7.186 17.653 1.00 94.81 86 GLU A N 1
ATOM 636 C CA . GLU A 1 86 ? -0.874 -7.327 18.926 1.00 94.81 86 GLU A CA 1
ATOM 637 C C . GLU A 1 86 ? -1.429 -5.987 19.428 1.00 94.81 86 GLU A C 1
ATOM 639 O O . GLU A 1 86 ? -2.603 -5.888 19.795 1.00 94.81 86 GLU A O 1
ATOM 644 N N . ALA A 1 87 ? -0.642 -4.915 19.356 1.00 96.44 87 ALA A N 1
ATOM 645 C CA . ALA A 1 87 ? -1.113 -3.582 19.722 1.00 96.44 87 ALA A CA 1
ATOM 646 C C . ALA A 1 87 ? -2.279 -3.108 18.828 1.00 96.44 87 ALA A C 1
ATOM 648 O O . ALA A 1 87 ? -3.294 -2.605 19.327 1.00 96.44 87 ALA A O 1
ATOM 649 N N . PHE A 1 88 ? -2.207 -3.341 17.512 1.00 97.56 88 PHE A N 1
ATOM 650 C CA . PHE A 1 88 ? -3.322 -3.069 16.602 1.00 97.56 88 PHE A CA 1
ATOM 651 C C . PHE A 1 88 ? -4.538 -3.966 16.866 1.00 97.56 88 PHE A C 1
ATOM 653 O O . PHE A 1 88 ? -5.674 -3.522 16.676 1.00 97.56 88 PHE A O 1
ATOM 660 N N . ARG A 1 89 ? -4.361 -5.204 17.344 1.00 97.69 89 ARG A N 1
ATOM 661 C CA . ARG A 1 89 ? -5.472 -6.105 17.695 1.00 97.69 89 ARG A CA 1
ATOM 662 C C . ARG A 1 89 ? -6.357 -5.508 18.790 1.00 97.69 89 ARG A C 1
ATOM 664 O O . ARG A 1 89 ? -7.582 -5.539 18.646 1.00 97.69 89 ARG A O 1
ATOM 671 N N . ARG A 1 90 ? -5.775 -4.878 19.819 1.00 97.25 90 ARG A N 1
ATOM 672 C CA . ARG A 1 90 ? -6.530 -4.138 20.854 1.00 97.25 90 ARG A CA 1
ATOM 673 C C . ARG A 1 90 ? -7.364 -3.005 20.249 1.00 97.25 90 ARG A C 1
ATOM 675 O O . ARG A 1 90 ? -8.553 -2.890 20.543 1.00 97.25 90 ARG A O 1
ATOM 682 N N . ILE A 1 91 ? -6.757 -2.193 19.384 1.00 98.38 91 ILE A N 1
ATOM 683 C CA . ILE A 1 91 ? -7.415 -1.045 18.738 1.00 98.38 91 ILE A CA 1
ATOM 684 C C . ILE A 1 91 ? -8.555 -1.519 17.830 1.00 98.38 91 ILE A C 1
ATOM 686 O O . ILE A 1 91 ? -9.704 -1.109 17.989 1.00 98.38 91 ILE A O 1
ATOM 690 N N . THR A 1 92 ? -8.2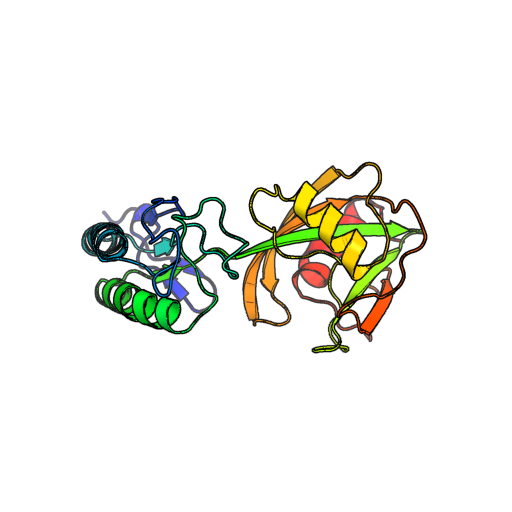58 -2.420 16.896 1.00 98.19 92 THR A N 1
ATOM 691 C CA . THR A 1 92 ? -9.226 -2.904 15.904 1.00 98.19 92 THR A CA 1
ATOM 692 C C . THR A 1 92 ? -10.402 -3.637 16.547 1.00 98.19 92 THR A C 1
ATOM 694 O O . THR A 1 92 ? -11.528 -3.495 16.073 1.00 98.19 92 THR A O 1
ATOM 697 N N . SER A 1 93 ? -10.177 -4.367 17.645 1.00 98.31 93 SER A N 1
ATOM 698 C CA . SER A 1 93 ? -11.248 -5.025 18.405 1.00 98.31 93 SER A CA 1
ATOM 699 C C . SER A 1 93 ? -12.192 -4.013 19.050 1.00 98.31 93 SER A C 1
ATOM 701 O O . SER A 1 93 ? -13.409 -4.165 18.945 1.00 98.31 93 SER A O 1
ATOM 703 N N . PHE A 1 94 ? -11.655 -2.946 19.654 1.00 98.50 94 PHE A N 1
ATOM 704 C CA . PHE A 1 94 ? -12.480 -1.881 20.228 1.00 98.50 94 PHE A CA 1
ATOM 705 C C . PHE A 1 94 ? -13.299 -1.159 19.152 1.00 98.50 94 PHE A C 1
ATOM 707 O O . PHE A 1 94 ? -14.510 -1.019 19.307 1.00 98.50 94 PHE A O 1
ATOM 714 N N . LEU A 1 95 ? -12.667 -0.767 18.038 1.00 98.56 95 LEU A N 1
ATOM 715 C CA . LEU A 1 95 ? -13.335 -0.112 16.903 1.00 98.56 95 LEU A CA 1
ATOM 716 C C . LEU A 1 95 ? -14.511 -0.951 16.385 1.00 98.56 95 LEU A C 1
ATOM 718 O O . LEU A 1 95 ? -15.630 -0.448 16.292 1.00 98.56 95 LEU A O 1
ATOM 722 N N . LYS A 1 96 ? -14.285 -2.249 16.137 1.00 98.25 96 LYS A N 1
ATOM 723 C CA . LYS A 1 96 ? -15.341 -3.179 15.708 1.00 98.25 96 LYS A CA 1
ATOM 724 C C . LYS A 1 96 ? -16.474 -3.274 16.732 1.00 98.25 96 LYS A C 1
ATOM 726 O O . LYS A 1 96 ? -17.636 -3.294 16.340 1.00 98.25 96 LYS A O 1
ATOM 731 N N . GLY A 1 97 ? -16.152 -3.275 18.028 1.00 98.06 97 GLY A N 1
ATOM 732 C CA . GLY A 1 97 ? -17.138 -3.255 19.113 1.00 98.06 97 GLY A CA 1
ATOM 733 C C . GLY A 1 97 ? -18.016 -1.997 19.146 1.00 98.06 97 GLY A C 1
ATOM 734 O O . GLY A 1 97 ? -19.133 -2.062 19.647 1.00 98.06 97 GLY A O 1
ATOM 735 N N . GLN A 1 98 ? -17.552 -0.878 18.579 1.00 98.25 98 GLN A N 1
ATOM 736 C CA . GLN A 1 98 ? -18.338 0.354 18.409 1.00 98.25 98 GLN A CA 1
ATOM 737 C C . GLN A 1 98 ? -19.093 0.415 17.065 1.00 98.25 98 GLN A C 1
ATOM 739 O O . GLN A 1 98 ? -19.725 1.421 16.756 1.00 98.25 98 GLN A O 1
ATOM 744 N N . GLY A 1 99 ? -19.027 -0.638 16.241 1.00 97.06 99 GLY A N 1
ATOM 745 C CA . GLY A 1 99 ? -19.605 -0.649 14.892 1.00 97.06 99 GLY A CA 1
ATOM 746 C C . GLY A 1 99 ? -18.757 0.075 13.839 1.00 97.06 99 GLY A C 1
ATOM 747 O O . GLY A 1 99 ? -19.219 0.274 12.718 1.00 97.06 99 GLY A O 1
ATOM 748 N N . THR A 1 100 ? -17.518 0.447 14.165 1.00 98.50 100 THR A N 1
ATOM 749 C CA . THR A 1 100 ? -16.583 1.106 13.248 1.00 98.50 100 THR A CA 1
ATOM 750 C C . THR A 1 100 ? -15.718 0.084 12.515 1.00 98.50 100 THR A C 1
ATOM 752 O O . THR A 1 100 ? -15.088 -0.777 13.132 1.00 98.50 100 THR A O 1
ATOM 755 N N . ALA A 1 101 ? -15.619 0.205 11.192 1.00 98.12 101 ALA A N 1
ATOM 756 C CA . ALA A 1 101 ? -14.696 -0.589 10.388 1.00 98.12 101 ALA A CA 1
ATOM 757 C C . ALA A 1 101 ? -13.261 -0.022 10.486 1.00 98.12 101 ALA A C 1
ATOM 759 O O . ALA A 1 101 ? -13.042 1.125 10.091 1.00 98.12 101 ALA A O 1
ATOM 760 N N . PRO A 1 102 ? -12.269 -0.782 10.987 1.00 97.12 102 PRO A N 1
ATOM 761 C CA . PRO A 1 102 ? -10.869 -0.375 10.920 1.00 97.12 102 PRO A CA 1
ATOM 762 C C . PRO A 1 102 ? -10.283 -0.622 9.522 1.00 97.12 102 PRO A C 1
ATOM 764 O O . PRO A 1 102 ? -10.594 -1.627 8.881 1.00 97.12 102 PRO A O 1
ATOM 767 N N . ALA A 1 103 ? -9.392 0.262 9.081 1.00 93.25 103 ALA A N 1
ATOM 768 C CA . ALA A 1 103 ? -8.631 0.153 7.839 1.00 93.25 103 ALA A CA 1
ATOM 769 C C . ALA A 1 103 ? -7.189 0.656 8.038 1.00 93.25 103 ALA A C 1
ATOM 771 O O . ALA A 1 103 ? -6.906 1.379 8.989 1.00 93.25 103 ALA A O 1
ATOM 772 N N . VAL A 1 104 ? -6.284 0.292 7.131 1.00 89.00 104 VAL A N 1
ATOM 773 C CA . VAL A 1 104 ? -4.898 0.789 7.057 1.00 89.00 104 VAL A CA 1
ATOM 774 C C . VAL A 1 104 ? -4.546 1.029 5.588 1.00 89.00 104 VAL A C 1
ATOM 776 O O . VAL A 1 104 ? -5.135 0.392 4.711 1.00 89.00 104 VAL A O 1
ATOM 779 N N . GLN A 1 105 ? -3.633 1.959 5.308 1.00 74.62 105 GLN A N 1
ATOM 780 C CA . GLN A 1 105 ? -3.170 2.251 3.951 1.00 74.62 105 GLN A CA 1
ATOM 781 C C . GLN A 1 105 ? -1.785 1.645 3.705 1.00 74.62 105 GLN A C 1
ATOM 783 O O . GLN A 1 105 ? -0.858 1.898 4.467 1.00 74.62 105 GLN A O 1
ATOM 788 N N . LEU A 1 106 ? -1.653 0.892 2.610 1.00 73.56 106 LEU A N 1
ATOM 789 C CA . LEU A 1 106 ? -0.383 0.385 2.086 1.00 73.56 106 LEU A CA 1
ATOM 790 C C . LEU A 1 106 ? -0.106 1.050 0.731 1.00 73.56 106 LEU A C 1
ATOM 792 O O . LEU A 1 106 ? -0.998 1.062 -0.125 1.00 73.56 106 LEU A O 1
ATOM 796 N N . THR A 1 107 ? 1.101 1.591 0.539 1.00 75.00 107 THR A N 1
ATOM 797 C CA . THR A 1 107 ? 1.498 2.330 -0.674 1.00 75.00 107 THR A CA 1
ATOM 798 C C . THR A 1 107 ? 2.707 1.684 -1.351 1.00 75.00 107 THR A C 1
ATOM 800 O O . THR A 1 107 ? 3.655 1.288 -0.677 1.00 75.00 107 THR A O 1
ATOM 803 N N . VAL A 1 108 ? 2.671 1.607 -2.682 1.00 83.69 108 VAL A N 1
ATOM 804 C CA . VAL A 1 108 ? 3.751 1.113 -3.554 1.00 83.69 108 VAL A CA 1
ATOM 805 C C . VAL A 1 108 ? 3.976 2.112 -4.691 1.00 83.69 108 VAL A C 1
ATOM 807 O O . VAL A 1 108 ? 3.014 2.702 -5.187 1.00 83.69 108 VAL A O 1
ATOM 810 N N . ALA A 1 109 ? 5.225 2.298 -5.113 1.00 89.00 109 ALA A N 1
ATOM 811 C CA . ALA A 1 109 ? 5.595 3.041 -6.313 1.00 89.00 109 ALA A CA 1
ATOM 812 C C . ALA A 1 109 ? 6.026 2.066 -7.415 1.00 89.00 109 ALA A C 1
ATOM 814 O O . ALA A 1 109 ? 6.820 1.164 -7.167 1.00 89.00 109 ALA A O 1
ATOM 81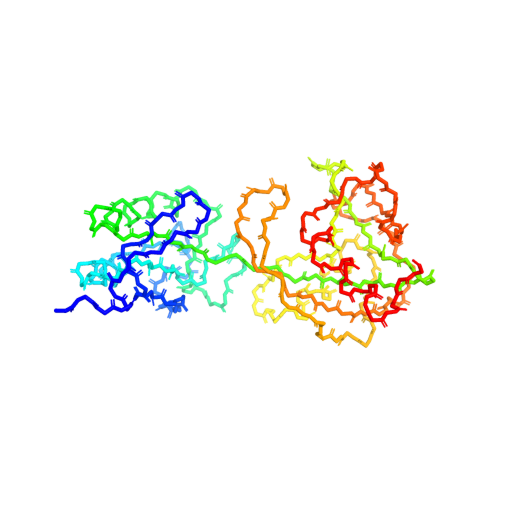5 N N . ALA A 1 110 ? 5.504 2.235 -8.629 1.00 95.19 110 ALA A N 1
ATOM 816 C CA . ALA A 1 110 ? 5.754 1.308 -9.731 1.00 95.19 110 ALA A CA 1
ATOM 817 C C . ALA A 1 110 ? 5.957 2.024 -11.072 1.00 95.19 110 ALA A C 1
ATOM 819 O O . ALA A 1 110 ? 5.448 3.130 -11.282 1.00 95.19 110 ALA A O 1
ATOM 820 N N . ALA A 1 111 ? 6.674 1.380 -11.997 1.00 96.62 111 ALA A N 1
ATOM 821 C CA . ALA A 1 111 ? 6.900 1.901 -13.342 1.00 96.62 111 ALA A CA 1
ATOM 822 C C . ALA A 1 111 ? 6.106 1.142 -14.407 1.00 96.62 111 ALA A C 1
ATOM 824 O O . ALA A 1 111 ? 6.187 -0.078 -14.523 1.00 96.62 111 ALA A O 1
ATOM 825 N N . ALA A 1 112 ? 5.416 1.896 -15.259 1.00 97.75 112 ALA A N 1
ATOM 826 C CA . ALA A 1 112 ? 4.921 1.449 -16.551 1.00 97.75 112 ALA A CA 1
ATOM 827 C C . ALA A 1 112 ? 5.970 1.773 -17.628 1.00 97.75 112 ALA A C 1
ATOM 829 O O . ALA A 1 112 ? 5.983 2.868 -18.194 1.00 97.75 112 ALA A O 1
ATOM 830 N N . ILE A 1 113 ? 6.871 0.824 -17.889 1.00 98.06 113 ILE A N 1
ATOM 831 C CA . ILE A 1 113 ? 7.888 0.941 -18.943 1.00 98.06 113 ILE A CA 1
ATOM 832 C C . ILE A 1 113 ? 7.340 0.281 -20.201 1.00 98.06 113 ILE A C 1
ATOM 834 O O . ILE A 1 113 ? 7.079 -0.921 -20.207 1.00 98.06 113 ILE A O 1
ATOM 838 N N . VAL A 1 114 ? 7.165 1.066 -21.261 1.00 97.25 114 VAL A N 1
ATOM 839 C CA . VAL A 1 114 ? 6.662 0.582 -22.548 1.00 97.25 114 VAL A CA 1
ATOM 840 C C . VAL A 1 114 ? 7.745 0.731 -23.607 1.00 97.25 114 VAL A C 1
ATOM 842 O O . VAL A 1 114 ? 8.306 1.812 -23.782 1.00 97.25 114 VAL A O 1
ATOM 845 N N . GLN A 1 115 ? 8.026 -0.354 -24.322 1.00 95.50 115 GLN A N 1
ATOM 846 C CA . GLN A 1 115 ? 8.958 -0.387 -25.441 1.00 95.50 115 GLN A CA 1
ATOM 847 C C . GLN A 1 115 ? 8.334 -1.183 -26.587 1.00 95.50 115 GLN A C 1
ATOM 849 O O . GLN A 1 115 ? 7.792 -2.265 -26.370 1.00 95.50 115 GLN A O 1
ATOM 854 N N . ASP A 1 116 ? 8.385 -0.635 -27.803 1.00 94.31 116 ASP A N 1
ATOM 855 C CA . ASP A 1 116 ? 7.875 -1.283 -29.020 1.00 94.31 116 ASP A CA 1
ATOM 856 C C . ASP A 1 116 ? 6.427 -1.803 -28.874 1.00 94.31 116 ASP A C 1
ATOM 858 O O . ASP A 1 116 ? 6.082 -2.904 -29.306 1.00 94.31 116 ASP A O 1
ATOM 862 N N . GLY A 1 117 ? 5.576 -1.006 -28.214 1.00 95.31 117 GLY A N 1
ATOM 863 C CA . GLY A 1 117 ? 4.165 -1.327 -27.976 1.00 95.31 117 GLY A CA 1
ATOM 864 C C . GLY A 1 117 ? 3.920 -2.406 -26.917 1.00 95.31 117 GLY A C 1
ATOM 865 O O . GLY A 1 117 ? 2.819 -2.952 -26.857 1.00 95.31 117 GLY A O 1
ATOM 866 N N . ARG A 1 118 ? 4.927 -2.744 -26.101 1.00 97.00 118 ARG A N 1
ATOM 867 C CA . ARG A 1 118 ? 4.851 -3.775 -25.058 1.00 97.00 118 ARG A CA 1
ATOM 868 C C . ARG A 1 118 ? 5.233 -3.212 -23.696 1.00 97.00 118 ARG A C 1
ATOM 870 O O . ARG A 1 118 ? 6.231 -2.511 -23.568 1.00 97.00 118 ARG A O 1
ATOM 877 N N . LEU A 1 119 ? 4.454 -3.559 -22.679 1.00 98.06 119 LEU A N 1
ATOM 878 C CA . LEU A 1 119 ? 4.688 -3.236 -21.277 1.00 98.06 119 LEU A CA 1
ATOM 879 C C . LEU A 1 119 ? 5.673 -4.230 -20.654 1.00 98.06 119 LEU A C 1
ATOM 881 O O . LEU A 1 119 ? 5.534 -5.443 -20.827 1.00 98.06 119 LEU A O 1
ATOM 885 N N . LEU A 1 120 ? 6.624 -3.707 -19.888 1.00 98.00 120 LEU A N 1
ATOM 886 C CA . LEU A 1 120 ? 7.504 -4.484 -19.029 1.00 98.00 120 LEU A CA 1
ATOM 887 C C . LEU A 1 120 ? 6.761 -4.971 -17.781 1.00 98.00 120 LEU A C 1
ATOM 889 O O . LEU A 1 120 ? 6.208 -4.167 -17.030 1.00 98.00 120 LEU A O 1
ATOM 893 N N . VAL A 1 121 ? 6.803 -6.276 -17.528 1.00 97.75 121 VAL A N 1
ATOM 894 C CA . VAL A 1 121 ? 6.311 -6.900 -16.295 1.00 97.75 121 VAL A CA 1
ATOM 895 C C . VAL A 1 121 ? 7.345 -7.872 -15.734 1.00 97.75 121 VAL A C 1
ATOM 897 O O . VAL A 1 121 ? 8.138 -8.456 -16.476 1.00 97.75 121 VAL A O 1
ATOM 900 N N . VAL A 1 122 ? 7.330 -8.052 -14.418 1.00 97.06 122 VAL A N 1
ATOM 901 C CA . VAL A 1 122 ? 8.289 -8.871 -13.666 1.00 97.06 122 VAL A CA 1
ATOM 902 C C . VAL A 1 122 ? 7.576 -9.832 -12.723 1.00 97.06 122 VAL A C 1
ATOM 904 O O . VAL A 1 122 ? 6.419 -9.602 -12.371 1.00 97.06 122 VAL A O 1
ATOM 907 N N . SER A 1 123 ? 8.260 -10.894 -12.307 1.00 95.19 123 SER A N 1
ATOM 908 C CA . SER A 1 123 ? 7.793 -11.824 -11.272 1.00 95.19 123 SER A CA 1
ATOM 909 C C . SER A 1 123 ? 8.868 -12.060 -10.211 1.00 95.19 123 SER A C 1
ATOM 911 O O . SER A 1 123 ? 10.064 -11.928 -10.478 1.00 95.19 123 SER A O 1
ATOM 913 N N . LYS A 1 124 ? 8.449 -12.414 -8.992 1.00 88.19 124 LYS A N 1
ATOM 914 C CA . LYS A 1 124 ? 9.331 -12.684 -7.840 1.00 88.19 124 LYS A CA 1
ATOM 915 C C . LYS A 1 124 ? 9.675 -14.165 -7.753 1.00 88.19 124 LYS A C 1
ATOM 917 O O . LYS A 1 124 ? 8.846 -15.009 -8.069 1.00 88.19 124 LYS A O 1
ATOM 922 N N . GLN A 1 125 ? 10.838 -14.506 -7.202 1.00 86.25 125 GLN A N 1
ATOM 923 C CA . GLN A 1 125 ? 11.207 -15.902 -6.903 1.00 86.25 125 GLN A CA 1
ATOM 924 C C . GLN A 1 125 ? 10.210 -16.598 -5.969 1.00 86.25 125 GLN A C 1
ATOM 926 O O . GLN A 1 125 ? 9.983 -17.797 -6.099 1.00 86.25 125 GLN A O 1
ATOM 931 N N . ALA A 1 126 ? 9.582 -15.846 -5.062 1.00 81.88 126 ALA A N 1
ATOM 932 C CA . ALA A 1 126 ? 8.554 -16.358 -4.159 1.00 81.88 126 ALA A CA 1
ATOM 933 C C . ALA A 1 126 ? 7.192 -16.627 -4.837 1.00 81.88 126 ALA A C 1
ATOM 935 O O . ALA A 1 126 ? 6.369 -17.331 -4.257 1.00 81.88 126 ALA A O 1
ATOM 936 N N . ALA A 1 127 ? 6.949 -16.064 -6.026 1.00 86.25 127 ALA A N 1
ATOM 937 C CA . ALA A 1 127 ? 5.709 -16.207 -6.794 1.00 86.25 127 ALA A CA 1
ATOM 938 C C . ALA A 1 127 ? 5.994 -16.045 -8.305 1.00 86.25 127 ALA A C 1
ATOM 940 O O . ALA A 1 127 ? 5.595 -15.044 -8.914 1.00 86.25 127 ALA A O 1
ATOM 941 N N . PRO A 1 128 ? 6.751 -16.980 -8.913 1.00 90.81 128 PRO A N 1
ATOM 942 C CA . PRO A 1 128 ? 7.268 -16.838 -10.276 1.00 90.81 128 PRO A CA 1
ATOM 943 C C . PRO A 1 128 ? 6.170 -16.822 -11.347 1.00 90.81 128 PRO A C 1
ATOM 945 O O . PRO A 1 128 ? 6.400 -16.354 -12.461 1.00 90.81 128 PRO A O 1
ATOM 948 N N . GLU A 1 129 ? 4.982 -17.324 -11.017 1.00 92.69 129 GLU A N 1
ATOM 949 C CA . GLU A 1 129 ? 3.821 -17.400 -11.894 1.00 92.69 129 GLU A CA 1
ATOM 950 C C . GLU A 1 129 ? 3.016 -16.100 -11.992 1.00 92.69 129 GLU A C 1
ATOM 952 O O . GLU A 1 129 ? 2.223 -15.977 -12.919 1.00 92.69 129 GLU A O 1
ATOM 957 N N . VAL A 1 130 ? 3.187 -15.139 -11.075 1.00 93.00 130 VAL A N 1
ATOM 958 C CA . VAL A 1 130 ? 2.413 -13.886 -11.064 1.00 93.00 130 VAL A CA 1
ATOM 959 C C . VAL A 1 130 ? 3.276 -12.725 -11.542 1.00 93.00 130 VAL A C 1
ATOM 961 O O . VAL A 1 130 ? 4.281 -12.388 -10.919 1.00 93.00 130 VAL A O 1
ATOM 964 N N . PHE A 1 131 ? 2.842 -12.065 -12.616 1.00 96.50 131 PHE A N 1
ATOM 965 C CA . PHE A 1 131 ? 3.547 -10.935 -13.216 1.00 96.50 131 PHE A CA 1
ATOM 966 C C . PHE A 1 131 ? 2.909 -9.593 -12.840 1.00 96.50 131 PHE A C 1
ATOM 968 O O . PHE A 1 131 ? 1.700 -9.395 -12.975 1.00 96.50 131 PHE A O 1
ATOM 975 N N . TYR A 1 132 ? 3.722 -8.645 -12.387 1.00 95.44 132 TYR A N 1
ATOM 976 C CA . TYR A 1 132 ? 3.318 -7.306 -11.950 1.00 95.44 132 TYR A CA 1
ATOM 977 C C . TYR A 1 132 ? 4.324 -6.250 -12.439 1.00 95.44 132 TYR A C 1
ATOM 979 O O . TYR A 1 132 ? 5.241 -6.562 -13.198 1.00 95.44 132 TYR A O 1
ATOM 987 N N . LEU A 1 133 ? 4.112 -4.977 -12.095 1.00 96.62 133 LEU A N 1
ATOM 988 C CA . LEU A 1 133 ? 5.030 -3.905 -12.492 1.00 96.62 133 LEU A CA 1
ATOM 989 C C . LEU A 1 133 ? 6.304 -3.924 -11.652 1.00 96.62 133 LEU A C 1
ATOM 991 O O . LEU A 1 133 ? 6.198 -4.128 -10.445 1.00 96.62 133 LEU A O 1
ATOM 995 N N . PRO A 1 134 ? 7.471 -3.629 -12.243 1.00 95.94 134 PRO A N 1
ATOM 996 C CA . PRO A 1 134 ? 8.669 -3.395 -11.455 1.00 95.94 134 PRO A CA 1
ATOM 997 C C . PRO A 1 134 ? 8.507 -2.137 -10.594 1.00 95.94 134 PRO A C 1
ATOM 999 O O . PRO A 1 134 ? 7.849 -1.161 -10.993 1.00 95.94 134 PRO A O 1
ATOM 1002 N N . GLY A 1 135 ? 9.117 -2.165 -9.418 1.00 92.69 135 GLY A N 1
ATOM 1003 C CA . GLY A 1 135 ? 8.940 -1.169 -8.376 1.00 92.69 135 GLY A CA 1
ATOM 1004 C C . GLY A 1 135 ? 8.577 -1.797 -7.037 1.00 92.69 135 GLY A C 1
ATOM 1005 O O . GLY A 1 135 ? 8.324 -2.994 -6.911 1.00 92.69 135 GLY A O 1
ATOM 1006 N N . GLY A 1 136 ? 8.485 -0.952 -6.023 1.00 88.50 136 GLY A N 1
ATOM 1007 C CA . GLY A 1 136 ? 8.373 -1.423 -4.661 1.00 88.50 136 GLY A CA 1
ATOM 1008 C C . GLY A 1 136 ? 7.923 -0.352 -3.693 1.00 88.50 136 GLY A C 1
ATOM 1009 O O . GLY A 1 136 ? 7.280 0.646 -4.039 1.00 88.50 136 GLY A O 1
ATOM 1010 N N . LYS A 1 137 ? 8.159 -0.638 -2.424 1.00 82.62 137 LYS A N 1
ATOM 1011 C CA . LYS A 1 137 ? 7.632 0.164 -1.325 1.00 82.62 137 LYS A CA 1
ATOM 1012 C C . LYS A 1 137 ? 8.634 1.289 -1.043 1.00 82.62 137 LYS A C 1
ATOM 1014 O O . LYS A 1 137 ? 9.834 1.034 -1.083 1.00 82.62 137 LYS A O 1
ATOM 1019 N N . PRO A 1 138 ? 8.171 2.524 -0.786 1.00 77.12 138 PRO A N 1
ATOM 1020 C CA . PRO A 1 138 ? 9.081 3.602 -0.424 1.00 77.12 138 PRO A CA 1
ATOM 1021 C C . PRO A 1 138 ? 9.909 3.283 0.820 1.00 77.12 138 PRO A C 1
ATOM 1023 O O . PRO A 1 138 ? 9.365 2.805 1.820 1.00 77.12 138 PRO A O 1
ATOM 1026 N N . ASP A 1 139 ? 11.202 3.588 0.737 1.00 62.81 139 ASP A N 1
ATOM 1027 C CA . ASP A 1 139 ? 12.132 3.591 1.861 1.00 62.81 139 ASP A CA 1
ATOM 1028 C C . ASP A 1 139 ? 12.023 4.931 2.621 1.00 62.81 139 ASP A C 1
ATOM 1030 O O . ASP A 1 139 ? 11.378 5.879 2.154 1.00 62.81 139 ASP A O 1
ATOM 1034 N N . PRO A 1 140 ? 12.604 5.046 3.829 1.00 46.22 140 PRO A N 1
ATOM 1035 C CA . PRO A 1 140 ? 12.485 6.259 4.637 1.00 46.22 140 PRO A CA 1
ATOM 1036 C C . PRO A 1 140 ? 12.961 7.508 3.902 1.00 46.22 140 PRO A C 1
ATOM 1038 O O . PRO A 1 140 ? 14.072 7.554 3.375 1.00 46.22 140 PRO A O 1
ATOM 1041 N N . GLY A 1 141 ? 12.157 8.570 3.966 1.00 58.06 141 GLY A N 1
ATOM 1042 C CA . GLY A 1 141 ? 12.493 9.869 3.379 1.00 58.06 141 GLY A CA 1
ATOM 1043 C C . GLY A 1 141 ? 12.400 9.915 1.854 1.00 58.06 141 GLY A C 1
ATOM 1044 O O . GLY A 1 141 ? 12.660 10.972 1.281 1.00 58.06 141 GLY A O 1
ATOM 1045 N N . GLU A 1 142 ? 12.006 8.812 1.216 1.00 74.00 142 GLU A N 1
ATOM 1046 C CA . GLU A 1 142 ? 11.735 8.772 -0.209 1.00 74.00 142 GLU A CA 1
ATOM 1047 C C . GLU A 1 142 ? 10.320 9.262 -0.512 1.00 74.00 142 GLU A C 1
ATOM 1049 O O . GLU A 1 142 ? 9.325 8.813 0.063 1.00 74.00 142 GLU A O 1
ATOM 1054 N N . ASP A 1 143 ? 10.212 10.160 -1.483 1.00 79.81 143 ASP A N 1
ATOM 1055 C CA . ASP A 1 143 ? 8.983 10.287 -2.244 1.00 79.81 143 ASP A CA 1
ATOM 1056 C C . ASP A 1 143 ? 8.790 9.069 -3.172 1.00 79.81 143 ASP A C 1
ATOM 1058 O O . ASP A 1 143 ? 9.663 8.214 -3.343 1.00 79.81 143 ASP A O 1
ATOM 1062 N N . ALA A 1 144 ? 7.616 8.974 -3.798 1.00 83.06 144 ALA A N 1
ATOM 1063 C CA . ALA A 1 144 ? 7.300 7.849 -4.673 1.00 83.06 144 ALA A CA 1
ATOM 1064 C C . ALA A 1 144 ? 8.261 7.719 -5.873 1.00 83.06 144 ALA A C 1
ATOM 1066 O O . ALA A 1 144 ? 8.471 6.615 -6.370 1.00 83.06 144 ALA A O 1
ATOM 1067 N N . LEU A 1 145 ? 8.856 8.819 -6.347 1.00 89.00 145 LEU A N 1
ATOM 1068 C CA . LEU A 1 145 ? 9.789 8.787 -7.469 1.00 89.00 145 LEU A CA 1
ATOM 1069 C C . LEU A 1 145 ? 11.189 8.325 -7.038 1.00 89.00 145 LEU A C 1
ATOM 1071 O O . LEU A 1 145 ? 11.855 7.594 -7.776 1.00 89.00 145 LEU A O 1
ATOM 1075 N N . GLN A 1 146 ? 11.634 8.731 -5.852 1.00 90.19 146 GLN A N 1
ATOM 1076 C CA . GLN A 1 146 ? 12.869 8.254 -5.236 1.00 90.19 146 GLN A CA 1
ATOM 1077 C C . GLN A 1 146 ? 12.791 6.744 -4.991 1.00 90.19 146 GLN A C 1
ATOM 1079 O O . GLN A 1 146 ? 13.667 6.020 -5.465 1.00 90.19 146 GLN A O 1
ATOM 1084 N N . ALA A 1 147 ? 11.677 6.278 -4.416 1.00 88.69 147 ALA A N 1
ATOM 1085 C CA . ALA A 1 147 ? 11.377 4.860 -4.242 1.00 88.69 147 ALA A CA 1
ATOM 1086 C C . ALA A 1 147 ? 11.425 4.093 -5.552 1.00 88.69 147 ALA A C 1
ATOM 1088 O O . ALA A 1 147 ? 12.150 3.110 -5.682 1.00 88.69 147 ALA A O 1
ATOM 1089 N N . LEU A 1 148 ? 10.725 4.594 -6.569 1.00 95.12 148 LEU A N 1
ATOM 1090 C CA . LEU A 1 148 ? 10.752 3.974 -7.882 1.00 95.12 148 LEU A CA 1
ATOM 1091 C C . LEU A 1 148 ? 12.175 3.883 -8.447 1.00 95.12 148 LEU A C 1
ATOM 1093 O O . LEU A 1 148 ? 12.565 2.867 -9.012 1.00 95.12 148 LEU A O 1
ATOM 1097 N N . THR A 1 149 ? 12.956 4.953 -8.314 1.00 96.38 149 THR A N 1
ATOM 1098 C CA . THR A 1 149 ? 14.316 5.016 -8.859 1.00 96.38 149 THR A CA 1
ATOM 1099 C C . THR A 1 149 ? 15.240 3.999 -8.197 1.00 96.38 149 THR A C 1
ATOM 1101 O O . THR A 1 149 ? 16.047 3.383 -8.895 1.00 96.38 149 THR A O 1
ATOM 1104 N N . ARG A 1 150 ? 15.147 3.829 -6.875 1.00 95.50 150 ARG A N 1
ATOM 1105 C CA . ARG A 1 150 ? 15.915 2.825 -6.131 1.00 95.50 150 ARG A CA 1
ATOM 1106 C C . ARG A 1 150 ? 15.492 1.412 -6.523 1.00 95.50 150 ARG A C 1
ATOM 1108 O O . ARG A 1 150 ? 16.342 0.636 -6.945 1.00 95.50 150 ARG A O 1
ATOM 1115 N N . GLU A 1 151 ? 14.195 1.126 -6.483 1.00 95.12 151 GLU A N 1
ATOM 1116 C CA . GLU A 1 151 ? 13.644 -0.199 -6.786 1.00 95.12 151 GLU A CA 1
ATOM 1117 C C . GLU A 1 151 ? 14.017 -0.657 -8.200 1.00 95.12 151 GLU A C 1
ATOM 1119 O O . GLU A 1 151 ? 14.537 -1.751 -8.378 1.00 95.12 151 GLU A O 1
ATOM 1124 N N . LEU A 1 152 ? 13.892 0.203 -9.220 1.00 96.69 152 LEU A N 1
ATOM 1125 C CA . LEU A 1 152 ? 14.306 -0.167 -10.581 1.00 96.69 152 LEU A CA 1
ATOM 1126 C C . LEU A 1 152 ? 15.812 -0.456 -10.682 1.00 96.69 152 LEU A C 1
ATOM 1128 O O . LEU A 1 152 ? 16.221 -1.345 -11.432 1.00 96.69 152 LEU A O 1
ATOM 1132 N N . ARG A 1 153 ? 16.654 0.251 -9.918 1.00 96.44 153 ARG A N 1
ATOM 1133 C CA . ARG A 1 153 ? 18.098 -0.027 -9.896 1.00 96.44 153 ARG A CA 1
ATOM 1134 C C . ARG A 1 153 ? 18.403 -1.375 -9.258 1.00 96.44 153 ARG A C 1
ATOM 1136 O O . ARG A 1 153 ? 19.302 -2.061 -9.736 1.00 96.44 153 ARG A O 1
ATOM 1143 N N . GLU A 1 154 ? 17.688 -1.735 -8.203 1.00 93.00 154 GLU A N 1
ATOM 1144 C CA . GLU A 1 154 ? 17.888 -2.980 -7.458 1.00 93.00 154 GLU A CA 1
ATOM 1145 C C . GLU A 1 154 ? 17.304 -4.191 -8.192 1.00 93.00 154 GLU A C 1
ATOM 1147 O O . GLU A 1 154 ? 17.973 -5.215 -8.319 1.00 93.00 154 GLU A O 1
ATOM 1152 N N . GLU A 1 155 ? 16.089 -4.056 -8.722 1.00 94.12 155 GLU A N 1
ATOM 1153 C CA . GLU A 1 155 ? 15.345 -5.132 -9.376 1.00 94.12 155 GLU A CA 1
ATOM 1154 C C . GLU A 1 155 ? 15.761 -5.343 -10.836 1.00 94.12 155 GLU A C 1
ATOM 1156 O O . GLU A 1 155 ? 15.805 -6.479 -11.304 1.00 94.12 155 GLU A O 1
ATOM 1161 N N . LEU A 1 156 ? 16.053 -4.264 -11.573 1.00 96.31 156 LEU A N 1
ATOM 1162 C CA . LEU A 1 156 ? 16.304 -4.318 -13.021 1.00 96.31 156 LEU A CA 1
ATOM 1163 C C . LEU A 1 156 ? 17.743 -3.979 -13.415 1.00 96.31 156 LEU A C 1
ATOM 1165 O O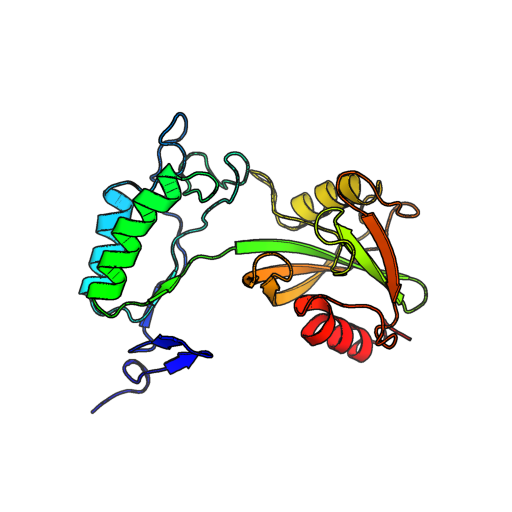 . LEU A 1 156 ? 18.098 -4.085 -14.593 1.00 96.31 156 LEU A O 1
ATOM 1169 N N . GLY A 1 157 ? 18.552 -3.488 -12.472 1.00 95.69 157 GLY A N 1
ATOM 1170 C CA . GLY A 1 157 ? 19.873 -2.937 -12.768 1.00 95.69 157 GLY A CA 1
ATOM 1171 C C . GLY A 1 157 ? 19.836 -1.650 -13.601 1.00 95.69 157 GLY A C 1
ATOM 1172 O O . GLY A 1 157 ? 20.866 -1.277 -14.162 1.00 95.69 157 GLY A O 1
ATOM 1173 N N . ALA A 1 158 ? 18.682 -0.980 -13.712 1.00 96.06 158 ALA A N 1
ATOM 1174 C CA . ALA A 1 158 ? 18.456 0.162 -14.601 1.00 96.06 158 ALA A CA 1
ATOM 1175 C C . ALA A 1 158 ? 17.787 1.335 -13.869 1.00 96.06 158 ALA A C 1
ATOM 1177 O O . ALA A 1 158 ? 17.032 1.148 -12.921 1.00 96.06 158 ALA A O 1
ATOM 1178 N N . ALA A 1 159 ? 18.053 2.563 -14.307 1.00 96.31 159 ALA A N 1
ATOM 1179 C CA . ALA A 1 159 ? 17.444 3.770 -13.756 1.00 96.31 159 ALA A CA 1
ATOM 1180 C C . ALA A 1 159 ? 16.359 4.323 -14.697 1.00 96.31 159 ALA A C 1
ATOM 1182 O O . ALA A 1 159 ? 16.524 4.261 -15.920 1.00 96.31 159 ALA A O 1
ATOM 1183 N N . PRO A 1 160 ? 15.276 4.912 -14.157 1.00 97.38 160 PRO A N 1
ATOM 1184 C CA . PRO A 1 160 ? 14.274 5.577 -14.973 1.00 97.38 160 PRO A CA 1
ATOM 1185 C C . PRO A 1 160 ? 14.833 6.860 -15.607 1.00 97.38 160 PRO A C 1
ATOM 1187 O O . PRO A 1 160 ? 15.565 7.624 -14.974 1.00 97.38 160 PRO A O 1
ATOM 1190 N N . VAL A 1 161 ? 14.437 7.123 -16.849 1.00 97.62 161 VAL A N 1
ATOM 1191 C CA . VAL A 1 161 ? 14.736 8.331 -17.624 1.00 97.62 161 VAL A CA 1
ATOM 1192 C C . VAL A 1 161 ? 13.422 9.045 -17.950 1.00 97.62 161 VAL A C 1
ATOM 1194 O O . VAL A 1 161 ? 12.456 8.413 -18.377 1.00 97.62 161 VAL A O 1
ATOM 1197 N N . ASP A 1 162 ? 13.399 10.362 -17.715 1.00 96.31 162 ASP A N 1
ATOM 1198 C CA . ASP A 1 162 ? 12.211 11.236 -17.801 1.00 96.31 162 ASP A CA 1
ATOM 1199 C C . ASP A 1 162 ? 10.948 10.645 -17.131 1.00 96.31 162 ASP A C 1
ATOM 1201 O O . ASP A 1 162 ? 9.908 10.494 -17.777 1.00 96.31 162 ASP A O 1
ATOM 1205 N N . PRO A 1 163 ? 11.022 10.261 -15.840 1.00 96.06 163 PRO A N 1
ATOM 1206 C CA . PRO A 1 163 ? 9.888 9.673 -15.150 1.00 96.06 163 PRO A CA 1
ATOM 1207 C C . PRO A 1 163 ? 8.762 10.696 -14.968 1.00 96.06 163 PRO A C 1
ATOM 1209 O O . PRO A 1 163 ? 8.975 11.807 -14.480 1.00 96.06 163 PRO A O 1
ATOM 1212 N N . ARG A 1 164 ? 7.535 10.305 -15.316 1.00 94.50 164 ARG A N 1
ATOM 1213 C CA . ARG A 1 164 ? 6.335 11.144 -15.193 1.00 94.50 164 ARG A CA 1
ATOM 1214 C C . ARG A 1 164 ? 5.224 10.376 -14.515 1.00 94.50 164 ARG A C 1
ATOM 1216 O O . ARG A 1 164 ? 4.981 9.223 -14.854 1.00 94.50 164 ARG A O 1
ATOM 1223 N N . HIS A 1 165 ? 4.535 11.019 -13.578 1.00 94.69 165 HIS A N 1
ATOM 1224 C CA . HIS A 1 165 ? 3.347 10.433 -12.964 1.00 94.69 165 HIS A CA 1
ATOM 1225 C C . HIS A 1 165 ? 2.300 10.135 -14.046 1.00 94.69 165 HIS A C 1
ATOM 1227 O O . HIS A 1 165 ? 1.987 10.999 -14.867 1.00 94.69 165 HIS A O 1
ATOM 1233 N N . LEU A 1 166 ? 1.810 8.896 -14.067 1.00 95.25 166 LEU A N 1
ATOM 1234 C CA . LEU A 1 166 ? 0.794 8.428 -15.004 1.00 95.25 166 LEU A CA 1
ATOM 1235 C C . LEU A 1 166 ? -0.582 8.425 -14.345 1.00 95.25 166 LEU A C 1
ATOM 1237 O O . LEU A 1 166 ? -1.532 8.984 -14.889 1.00 95.25 166 LEU A O 1
ATOM 1241 N N . THR A 1 167 ? -0.701 7.722 -13.216 1.00 93.94 167 THR A N 1
ATOM 1242 C CA . THR A 1 167 ? -1.970 7.506 -12.517 1.00 93.94 167 THR A CA 1
ATOM 1243 C C . THR A 1 167 ? -1.750 6.871 -11.141 1.00 93.94 167 THR A C 1
ATOM 1245 O O . THR A 1 167 ? -0.688 6.311 -10.867 1.00 93.94 167 THR A O 1
ATOM 1248 N N . ASP A 1 168 ? -2.794 6.892 -10.313 1.00 91.06 168 ASP A N 1
ATOM 1249 C CA . ASP A 1 168 ? -2.856 6.177 -9.040 1.00 91.06 168 ASP A CA 1
ATOM 1250 C C . ASP A 1 168 ? -3.876 5.035 -9.140 1.00 91.06 168 ASP A C 1
ATOM 1252 O O . ASP A 1 168 ? -5.064 5.259 -9.391 1.00 91.06 168 ASP A O 1
ATOM 1256 N N . ILE A 1 169 ? -3.436 3.799 -8.903 1.00 89.88 169 ILE A N 1
ATOM 1257 C CA . ILE A 1 169 ? -4.278 2.602 -8.999 1.00 89.88 169 ILE A CA 1
ATOM 1258 C C . ILE A 1 169 ? -4.606 2.093 -7.598 1.00 89.88 169 ILE A C 1
ATOM 1260 O O . ILE A 1 169 ? -3.721 1.783 -6.801 1.00 89.88 169 ILE A O 1
ATOM 1264 N N . ARG A 1 170 ? -5.902 1.954 -7.305 1.00 86.94 170 ARG A N 1
ATOM 1265 C CA . ARG A 1 170 ? -6.392 1.263 -6.106 1.00 86.94 170 ARG A CA 1
ATOM 1266 C C . ARG A 1 170 ? -6.812 -0.147 -6.484 1.00 86.94 170 ARG A C 1
ATOM 1268 O O . ARG A 1 170 ? -7.860 -0.332 -7.096 1.00 86.94 170 ARG A O 1
ATOM 1275 N N . ALA A 1 171 ? -6.008 -1.128 -6.098 1.00 84.75 171 ALA A N 1
ATOM 1276 C CA . ALA A 1 171 ? -6.229 -2.527 -6.438 1.00 84.75 171 ALA A CA 1
ATOM 1277 C C . ALA A 1 171 ? -5.890 -3.443 -5.257 1.00 84.75 171 ALA A C 1
ATOM 1279 O O . ALA A 1 171 ? -5.454 -2.997 -4.197 1.00 84.75 171 ALA A O 1
ATOM 1280 N N . THR A 1 172 ? -6.131 -4.738 -5.431 1.00 80.44 172 THR A N 1
ATOM 1281 C CA . THR A 1 172 ? -5.661 -5.757 -4.493 1.00 80.44 172 THR A CA 1
ATOM 1282 C C . THR A 1 172 ? -4.230 -6.147 -4.873 1.00 80.44 172 THR A C 1
ATOM 1284 O O . THR A 1 172 ? -3.986 -6.492 -6.030 1.00 80.44 172 THR A O 1
ATOM 1287 N N . ALA A 1 173 ? -3.298 -6.074 -3.918 1.00 77.56 173 ALA A N 1
ATOM 1288 C CA . ALA A 1 173 ? -1.930 -6.555 -4.081 1.00 77.56 173 ALA A CA 1
ATOM 1289 C C . ALA A 1 173 ? -1.953 -8.056 -4.395 1.00 77.56 173 ALA A C 1
ATOM 1291 O O . ALA A 1 173 ? -2.641 -8.821 -3.717 1.00 77.56 173 ALA A O 1
ATOM 1292 N N . ALA A 1 174 ? -1.261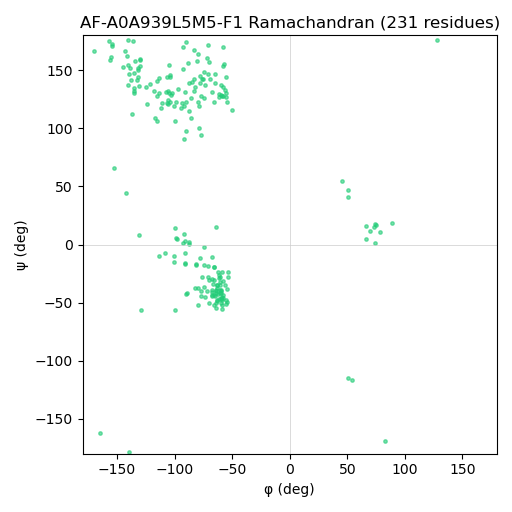 -8.461 -5.460 1.00 79.62 174 ALA A N 1
ATOM 1293 C CA . ALA A 1 174 ? -1.427 -9.796 -6.029 1.00 79.62 174 ALA A CA 1
ATOM 1294 C C . ALA A 1 174 ? -0.869 -10.910 -5.133 1.00 79.62 174 ALA A C 1
ATOM 1296 O O . ALA A 1 174 ? -1.417 -12.008 -5.134 1.00 79.62 174 ALA A O 1
ATOM 1297 N N . LEU A 1 175 ? 0.179 -10.615 -4.358 1.00 77.50 175 LEU A N 1
ATOM 1298 C CA . LEU A 1 175 ? 0.836 -11.592 -3.490 1.00 77.50 175 LEU A CA 1
ATOM 1299 C C . LEU A 1 175 ? 0.197 -11.622 -2.098 1.00 77.50 175 LEU A C 1
ATOM 1301 O O . LEU A 1 175 ? -0.032 -12.685 -1.532 1.00 77.50 175 LEU A O 1
ATOM 1305 N N . GLU A 1 176 ? -0.132 -10.452 -1.551 1.00 72.88 176 GLU A N 1
ATOM 1306 C CA . GLU A 1 176 ? -0.638 -10.319 -0.184 1.00 72.88 176 GLU A CA 1
ATOM 1307 C C . GLU A 1 176 ? -2.171 -10.392 -0.081 1.00 72.88 176 GLU A C 1
ATOM 1309 O O . GLU A 1 176 ? -2.711 -10.576 1.008 1.00 72.88 176 GLU A O 1
ATOM 1314 N N . GLY A 1 177 ? -2.908 -10.218 -1.183 1.00 74.19 177 GLY A N 1
ATOM 1315 C CA . GLY A 1 177 ? -4.375 -10.264 -1.190 1.00 74.19 177 GLY A CA 1
ATOM 1316 C C . GLY A 1 177 ? -5.057 -9.085 -0.479 1.00 74.19 177 GLY A C 1
ATOM 1317 O O . GLY A 1 177 ? -6.270 -9.109 -0.256 1.00 74.19 177 GLY A O 1
ATOM 1318 N N . VAL A 1 178 ? -4.311 -8.028 -0.146 1.00 69.50 178 VAL A N 1
ATOM 1319 C CA . VAL A 1 178 ? -4.804 -6.852 0.592 1.00 69.50 178 VAL A CA 1
ATOM 1320 C C . VAL A 1 178 ? -4.995 -5.631 -0.315 1.00 69.50 178 VAL A C 1
ATOM 1322 O O . VAL A 1 178 ? -4.344 -5.528 -1.355 1.00 69.50 178 VAL A O 1
ATOM 1325 N N . PRO A 1 179 ? -5.889 -4.685 0.031 1.00 71.56 179 PRO A N 1
ATOM 1326 C CA . PRO A 1 179 ? -5.994 -3.415 -0.683 1.00 71.56 179 PRO A CA 1
ATOM 1327 C C . PRO A 1 179 ? -4.684 -2.618 -0.634 1.00 71.56 179 PRO A C 1
ATOM 1329 O O . PRO A 1 179 ? -4.063 -2.500 0.420 1.00 71.56 179 PRO A O 1
ATOM 1332 N N . MET A 1 180 ? -4.308 -2.030 -1.765 1.00 82.94 180 MET A N 1
ATOM 1333 C CA . MET A 1 180 ? -3.083 -1.256 -1.951 1.00 82.94 180 MET A CA 1
ATOM 1334 C C . MET A 1 180 ? -3.366 -0.016 -2.807 1.00 82.94 180 MET A C 1
ATOM 1336 O O . MET A 1 180 ? -4.204 -0.052 -3.715 1.00 82.94 180 MET A O 1
ATOM 1340 N N . LEU A 1 181 ? -2.649 1.073 -2.526 1.00 84.12 181 LEU A N 1
ATOM 1341 C CA . LEU A 1 181 ? -2.500 2.210 -3.429 1.00 84.12 181 LEU A CA 1
ATOM 1342 C C . LEU A 1 181 ? -1.167 2.086 -4.177 1.00 84.12 181 LEU A C 1
ATOM 1344 O O . LEU A 1 181 ? -0.115 2.032 -3.549 1.00 84.12 181 LEU A O 1
ATOM 1348 N N . MET A 1 182 ? -1.213 2.060 -5.505 1.00 89.12 182 MET A N 1
ATOM 1349 C CA . MET A 1 182 ? -0.029 2.031 -6.361 1.00 89.12 182 MET A CA 1
ATOM 1350 C C . MET A 1 182 ? 0.095 3.349 -7.122 1.00 89.12 182 MET A C 1
ATOM 1352 O O . MET A 1 182 ? -0.785 3.677 -7.918 1.00 89.12 182 MET A O 1
ATOM 1356 N N . VAL A 1 183 ? 1.177 4.086 -6.884 1.00 90.56 183 VAL A N 1
ATOM 1357 C CA . VAL A 1 183 ? 1.531 5.298 -7.633 1.00 90.56 183 VAL A CA 1
ATOM 1358 C C . VAL A 1 183 ? 2.338 4.866 -8.852 1.00 90.56 183 VAL A C 1
ATOM 1360 O O . VAL A 1 183 ? 3.422 4.300 -8.708 1.00 90.56 183 VAL A O 1
ATOM 1363 N N . VAL A 1 184 ? 1.799 5.084 -10.051 1.00 96.38 184 VAL A N 1
ATOM 1364 C CA . VAL A 1 184 ? 2.395 4.599 -11.301 1.00 96.38 184 VAL A CA 1
ATOM 1365 C C . VAL A 1 184 ? 3.047 5.747 -12.053 1.00 96.38 184 VAL A C 1
ATOM 1367 O O . VAL A 1 184 ? 2.411 6.770 -12.312 1.00 96.38 184 VAL A O 1
ATOM 1370 N N . PHE A 1 185 ? 4.292 5.548 -12.473 1.00 97.12 185 PHE A N 1
ATOM 1371 C CA . PHE A 1 185 ? 5.018 6.467 -13.345 1.00 97.12 185 PHE A CA 1
ATOM 1372 C C . PHE A 1 185 ? 5.274 5.823 -14.709 1.00 97.12 185 PHE A C 1
ATOM 1374 O O . PHE A 1 185 ? 5.577 4.636 -14.786 1.00 97.12 185 PHE A O 1
ATOM 1381 N N . THR A 1 186 ? 5.208 6.594 -15.790 1.00 97.50 186 THR A N 1
ATOM 1382 C CA . THR A 1 186 ? 5.854 6.219 -17.056 1.00 97.50 186 THR A CA 1
ATOM 1383 C C . THR A 1 186 ? 7.321 6.608 -17.011 1.00 97.50 186 THR A C 1
ATOM 1385 O O . THR A 1 186 ? 7.634 7.694 -16.525 1.00 97.50 186 THR A O 1
ATOM 1388 N N . ALA A 1 187 ? 8.198 5.786 -17.574 1.00 97.00 187 ALA A N 1
ATOM 1389 C CA . ALA A 1 187 ? 9.602 6.124 -17.791 1.00 97.00 187 ALA A CA 1
ATOM 1390 C C . ALA A 1 187 ? 10.177 5.277 -18.933 1.00 97.00 187 ALA A C 1
ATOM 1392 O O . ALA A 1 187 ? 9.667 4.192 -19.226 1.00 97.00 187 ALA A O 1
ATOM 1393 N N . THR A 1 188 ? 11.268 5.743 -19.539 1.00 97.12 188 THR A N 1
ATOM 1394 C CA . THR A 1 188 ? 12.195 4.856 -20.255 1.00 97.12 188 THR A CA 1
ATOM 1395 C C . THR A 1 188 ? 13.310 4.415 -19.306 1.00 97.12 188 THR A C 1
ATOM 1397 O O . THR A 1 188 ? 13.412 4.918 -18.188 1.00 97.12 188 THR A O 1
ATOM 1400 N N . LEU A 1 189 ? 14.127 3.444 -19.712 1.00 97.50 189 LEU A N 1
ATOM 1401 C CA . LEU A 1 189 ? 15.266 2.982 -18.919 1.00 97.50 189 LEU A CA 1
ATOM 1402 C C . LEU A 1 189 ? 16.581 3.473 -19.529 1.00 97.50 189 LEU A C 1
ATOM 1404 O O . LEU A 1 189 ? 16.721 3.524 -20.751 1.00 97.50 189 LEU A O 1
ATOM 1408 N N . ASP A 1 190 ? 17.558 3.803 -18.682 1.00 97.31 190 ASP A N 1
ATOM 1409 C CA . ASP A 1 190 ? 18.902 4.223 -19.112 1.00 97.31 190 ASP A CA 1
ATOM 1410 C C . ASP A 1 190 ? 19.690 3.101 -19.812 1.00 97.31 190 ASP A C 1
ATOM 1412 O O . ASP A 1 190 ? 20.658 3.362 -20.529 1.00 97.31 190 ASP A O 1
ATOM 1416 N N . ARG A 1 191 ? 19.278 1.847 -19.603 1.00 96.12 191 ARG A N 1
ATOM 1417 C CA . ARG A 1 191 ? 19.844 0.640 -20.208 1.00 96.12 191 ARG A CA 1
ATOM 1418 C C . ARG A 1 191 ? 18.816 -0.486 -20.274 1.00 96.12 191 ARG A C 1
ATOM 1420 O O . ARG A 1 191 ? 17.742 -0.399 -19.686 1.00 96.12 191 ARG A O 1
ATOM 1427 N N . ALA A 1 192 ? 19.174 -1.564 -20.969 1.00 95.69 192 ALA A N 1
ATOM 1428 C CA . ALA A 1 192 ? 18.353 -2.767 -21.014 1.00 95.69 192 ALA A CA 1
ATOM 1429 C C . ALA A 1 192 ? 18.194 -3.377 -19.602 1.00 95.69 192 ALA A C 1
ATOM 1431 O O . ALA A 1 192 ? 19.210 -3.573 -18.929 1.00 95.69 192 ALA A O 1
ATOM 1432 N N . PRO A 1 193 ? 16.961 -3.682 -19.159 1.00 96.19 193 PRO A N 1
ATOM 1433 C CA . PRO A 1 193 ? 16.722 -4.278 -17.851 1.00 96.19 193 PRO A CA 1
ATOM 1434 C C . PRO A 1 193 ? 17.116 -5.757 -17.836 1.00 96.19 193 PRO A C 1
ATOM 1436 O O . PRO A 1 193 ? 16.957 -6.465 -18.833 1.00 96.19 193 PRO A O 1
ATOM 1439 N N . ALA A 1 194 ? 17.564 -6.240 -16.682 1.00 93.62 194 ALA A N 1
ATOM 1440 C CA . ALA A 1 194 ? 17.781 -7.659 -16.422 1.00 93.62 194 ALA A CA 1
ATOM 1441 C C . ALA A 1 194 ? 17.265 -8.010 -15.018 1.00 93.62 194 ALA A C 1
ATOM 1443 O O . ALA A 1 194 ? 17.457 -7.201 -14.113 1.00 93.62 194 ALA A O 1
ATOM 1444 N N . PRO A 1 195 ? 16.647 -9.190 -14.809 1.00 91.06 195 PRO A N 1
ATOM 1445 C CA . PRO A 1 195 ? 16.241 -9.618 -13.474 1.00 91.06 195 PRO A CA 1
ATOM 1446 C C . PRO A 1 195 ? 17.426 -9.613 -12.501 1.00 91.06 195 PRO A C 1
ATOM 1448 O O . PRO A 1 195 ? 18.461 -10.229 -12.769 1.00 91.06 195 PRO A O 1
ATOM 1451 N N . ALA A 1 196 ? 17.260 -8.935 -11.372 1.00 89.75 196 ALA A N 1
ATOM 1452 C CA . ALA A 1 196 ? 18.203 -8.889 -10.267 1.00 89.75 196 ALA A CA 1
ATOM 1453 C C . ALA A 1 196 ? 17.469 -9.043 -8.923 1.00 89.75 196 ALA A C 1
ATOM 1455 O O . ALA A 1 196 ? 16.240 -9.126 -8.866 1.00 89.75 196 ALA A O 1
ATOM 1456 N N . ALA A 1 197 ? 18.247 -9.124 -7.839 1.00 83.88 197 ALA A N 1
ATOM 1457 C CA . ALA A 1 197 ? 17.752 -9.295 -6.475 1.00 83.88 197 ALA A CA 1
ATOM 1458 C C . ALA A 1 197 ? 16.757 -10.470 -6.343 1.00 83.88 197 ALA A C 1
ATOM 1460 O O . ALA A 1 197 ? 17.135 -11.630 -6.519 1.00 83.88 197 ALA A O 1
ATOM 1461 N N . GLU A 1 198 ? 15.501 -10.175 -6.013 1.00 84.19 198 GLU A N 1
ATOM 1462 C CA . GLU A 1 198 ? 14.442 -11.156 -5.766 1.00 84.19 198 GLU A CA 1
ATOM 1463 C C . GLU A 1 198 ? 13.587 -11.492 -7.000 1.00 84.19 198 GLU A C 1
ATOM 1465 O O . GLU A 1 198 ? 12.665 -12.310 -6.901 1.00 84.19 198 GLU A O 1
ATOM 1470 N N . LEU A 1 199 ? 13.881 -10.908 -8.169 1.00 90.62 199 LEU A N 1
ATOM 1471 C CA . LEU A 1 199 ? 13.148 -11.214 -9.394 1.00 90.62 199 LEU A CA 1
ATOM 1472 C C . LEU A 1 199 ? 13.516 -12.597 -9.948 1.00 90.62 199 LEU A C 1
ATOM 1474 O O . LEU A 1 199 ? 14.681 -13.000 -9.993 1.00 90.62 199 LEU A O 1
ATOM 1478 N N . ALA A 1 200 ? 12.493 -13.332 -10.377 1.00 91.19 200 ALA A N 1
ATOM 1479 C CA . ALA A 1 200 ? 12.625 -14.606 -11.072 1.00 91.19 200 ALA A CA 1
ATOM 1480 C C . ALA A 1 200 ? 12.709 -14.411 -12.583 1.00 91.19 200 ALA A C 1
ATOM 1482 O O . ALA A 1 200 ? 13.494 -15.081 -13.253 1.00 91.19 200 ALA A O 1
ATOM 1483 N N . ASP A 1 201 ? 11.868 -13.528 -13.121 1.00 95.19 201 ASP A N 1
ATOM 1484 C CA . ASP A 1 201 ? 11.692 -13.403 -14.557 1.00 95.19 201 ASP A CA 1
ATOM 1485 C C . ASP A 1 201 ? 11.197 -12.013 -14.968 1.00 95.19 201 ASP A C 1
ATOM 1487 O O . ASP A 1 201 ? 10.647 -11.249 -14.172 1.00 95.19 201 ASP A O 1
ATOM 1491 N N . LEU A 1 202 ? 11.386 -11.710 -16.249 1.00 96.12 202 LEU A N 1
ATOM 1492 C CA . LEU A 1 202 ? 10.989 -10.472 -16.901 1.00 96.12 202 LEU A CA 1
ATOM 1493 C C . LEU A 1 202 ? 10.341 -10.791 -18.249 1.00 96.12 202 LEU A C 1
ATOM 1495 O O . LEU A 1 202 ? 10.836 -11.607 -19.037 1.00 96.12 202 LEU A O 1
ATOM 1499 N N . ARG A 1 203 ? 9.210 -10.142 -18.529 1.00 96.44 203 ARG A N 1
ATOM 1500 C CA . ARG A 1 203 ? 8.454 -10.310 -19.773 1.00 96.44 203 ARG A CA 1
ATOM 1501 C C . ARG A 1 203 ? 8.010 -8.970 -20.343 1.00 96.44 203 ARG A C 1
ATOM 1503 O O . ARG A 1 203 ? 7.694 -8.036 -19.615 1.00 96.44 203 ARG A O 1
ATOM 1510 N N . TRP A 1 204 ? 7.951 -8.917 -21.669 1.00 96.94 204 TRP A N 1
ATOM 1511 C CA . TRP A 1 204 ? 7.356 -7.820 -22.427 1.00 96.94 204 TRP A CA 1
ATOM 1512 C C . TRP A 1 204 ? 6.021 -8.288 -22.997 1.00 96.94 204 TRP A C 1
ATOM 1514 O O . TRP A 1 204 ? 5.994 -9.266 -23.746 1.00 96.94 204 TRP A O 1
ATOM 1524 N N . THR A 1 205 ? 4.928 -7.603 -22.667 1.00 96.31 205 THR A N 1
ATOM 1525 C CA . THR A 1 205 ? 3.568 -8.022 -23.037 1.00 96.31 205 THR A CA 1
ATOM 1526 C C . THR A 1 205 ? 2.747 -6.877 -23.627 1.00 96.31 205 THR A C 1
ATOM 1528 O O . THR A 1 205 ? 2.817 -5.746 -23.159 1.00 96.31 205 THR A O 1
ATOM 1531 N N . ASP A 1 206 ? 1.937 -7.165 -24.645 1.00 93.69 206 ASP A N 1
ATOM 1532 C CA . ASP A 1 206 ? 0.863 -6.274 -25.115 1.00 93.69 206 ASP A CA 1
ATOM 1533 C C . ASP A 1 206 ? -0.459 -6.519 -24.350 1.00 93.69 206 ASP A C 1
ATOM 1535 O O . ASP A 1 206 ? -1.488 -5.883 -24.602 1.00 93.69 206 ASP A O 1
ATOM 1539 N N . GLY A 1 207 ? -0.440 -7.468 -23.405 1.00 89.94 207 GLY A N 1
ATOM 1540 C CA . GLY A 1 207 ? -1.573 -7.868 -22.584 1.00 89.94 207 GLY A CA 1
ATOM 1541 C C . GLY A 1 207 ? -2.627 -8.704 -23.311 1.00 89.94 207 GLY A C 1
ATOM 1542 O O . GLY A 1 207 ? -3.770 -8.711 -22.854 1.00 89.94 207 GLY A O 1
ATOM 1543 N N . ARG A 1 208 ? -2.308 -9.305 -24.467 1.00 89.75 208 ARG A N 1
ATOM 1544 C CA . ARG A 1 208 ? -3.198 -10.229 -25.200 1.00 89.75 208 ARG A CA 1
ATOM 1545 C C . ARG A 1 208 ? -2.858 -11.706 -24.984 1.00 89.75 208 ARG A C 1
ATOM 1547 O O . ARG A 1 208 ? -3.612 -12.570 -25.416 1.00 89.75 208 ARG A O 1
ATOM 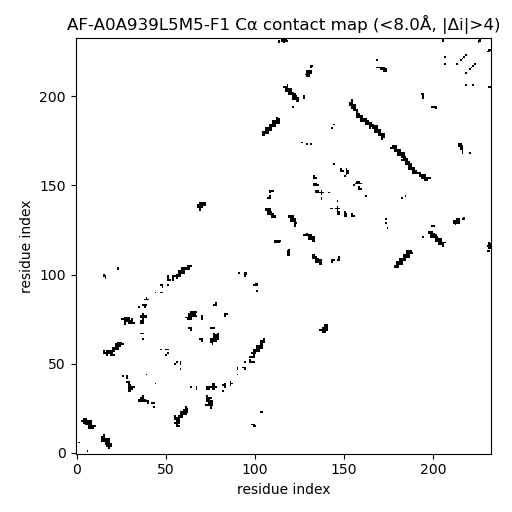1554 N N . ASP A 1 209 ? -1.719 -11.993 -24.360 1.00 88.69 209 ASP A N 1
ATOM 1555 C CA . ASP A 1 209 ? -1.322 -13.351 -23.999 1.00 88.69 209 ASP A CA 1
ATOM 1556 C C . ASP A 1 209 ? -2.060 -13.811 -22.734 1.00 88.69 209 ASP A C 1
ATOM 1558 O O . ASP A 1 209 ? -1.670 -13.477 -21.614 1.00 88.69 209 ASP A O 1
ATOM 1562 N N . ASP A 1 210 ? -3.116 -14.602 -22.925 1.00 84.62 210 ASP A N 1
ATOM 1563 C CA . ASP A 1 210 ? -3.938 -15.153 -21.842 1.00 84.62 210 ASP A CA 1
ATOM 1564 C C . ASP A 1 210 ? -3.193 -16.181 -20.969 1.00 84.62 210 ASP A C 1
ATOM 1566 O O . ASP A 1 210 ? -3.688 -16.569 -19.909 1.00 84.62 210 ASP A O 1
ATOM 1570 N N . THR A 1 211 ? -2.005 -16.639 -21.387 1.00 89.12 211 THR A N 1
ATOM 1571 C CA . THR A 1 211 ? -1.173 -17.548 -20.584 1.00 89.12 211 THR A CA 1
ATOM 1572 C C . THR A 1 211 ? -0.351 -16.813 -19.526 1.00 89.12 211 THR A C 1
ATOM 1574 O O . THR A 1 211 ? 0.101 -17.429 -18.559 1.00 89.12 211 THR A O 1
ATOM 1577 N N . LEU A 1 212 ? -0.189 -15.492 -19.666 1.00 92.81 212 LEU A N 1
ATOM 1578 C CA . LEU A 1 212 ? 0.553 -14.665 -18.727 1.00 92.81 212 LEU A CA 1
ATOM 1579 C C . LEU A 1 212 ? -0.360 -14.225 -17.577 1.00 92.81 212 LEU A C 1
ATOM 1581 O O . LEU A 1 212 ? -1.241 -13.378 -17.734 1.00 92.81 212 LEU A O 1
ATOM 1585 N N . HIS A 1 213 ? -0.140 -14.778 -16.386 1.00 95.19 213 HIS A N 1
ATOM 1586 C CA . HIS A 1 213 ? -0.946 -14.437 -15.219 1.00 95.19 213 HIS A CA 1
ATOM 1587 C C . HIS A 1 213 ? -0.533 -13.074 -14.643 1.00 95.19 213 HIS A C 1
ATOM 1589 O O . HIS A 1 213 ? 0.393 -12.946 -13.843 1.00 95.19 213 HIS A O 1
ATOM 1595 N N . LEU A 1 214 ? -1.245 -12.036 -15.078 1.00 96.31 214 LEU A N 1
ATOM 1596 C CA . LEU A 1 214 ? -1.019 -10.654 -14.667 1.00 96.31 214 LEU A CA 1
ATOM 1597 C C . LEU A 1 214 ? -1.741 -10.308 -13.360 1.00 96.31 214 LEU A C 1
ATOM 1599 O O . LEU A 1 214 ? -2.916 -10.637 -13.164 1.00 96.31 214 LEU A O 1
ATOM 1603 N N . ALA A 1 215 ? -1.058 -9.548 -12.506 1.00 94.38 215 ALA A N 1
ATOM 1604 C CA . ALA A 1 215 ? -1.624 -8.957 -11.304 1.00 94.38 215 ALA A CA 1
ATOM 1605 C C . ALA A 1 215 ? -2.863 -8.096 -11.631 1.00 94.38 215 ALA A C 1
ATOM 1607 O O . ALA A 1 215 ? -2.860 -7.381 -12.640 1.00 94.38 215 ALA A O 1
ATOM 1608 N N . PRO A 1 216 ? -3.895 -8.070 -10.760 1.00 92.19 216 PRO A N 1
ATOM 1609 C CA . PRO A 1 216 ? -5.128 -7.315 -11.009 1.00 92.19 216 PRO A CA 1
ATOM 1610 C C . PRO A 1 216 ? -4.892 -5.831 -11.320 1.00 92.19 216 PRO A C 1
ATOM 1612 O O . PRO A 1 216 ? -5.527 -5.275 -12.208 1.00 92.19 216 PRO A O 1
ATOM 1615 N N . ALA A 1 217 ? -3.924 -5.197 -10.647 1.00 92.25 217 ALA A N 1
ATOM 1616 C CA . ALA A 1 217 ? -3.562 -3.802 -10.898 1.00 92.25 217 ALA A CA 1
ATOM 1617 C C . ALA A 1 217 ? -3.083 -3.556 -12.345 1.00 92.25 217 ALA A C 1
ATOM 1619 O O . ALA A 1 217 ? -3.369 -2.511 -12.926 1.00 92.25 217 ALA A O 1
ATOM 1620 N N . VAL A 1 218 ? -2.387 -4.527 -12.944 1.00 96.19 218 VAL A N 1
ATOM 1621 C CA . VAL A 1 218 ? -1.919 -4.454 -14.334 1.00 96.19 218 VAL A CA 1
ATOM 1622 C C . VAL A 1 218 ? -3.056 -4.783 -15.294 1.00 96.19 218 VAL A C 1
ATOM 1624 O O . VAL A 1 218 ? -3.350 -3.995 -16.193 1.00 96.19 218 VAL A O 1
ATOM 1627 N N . ARG A 1 219 ? -3.722 -5.923 -15.077 1.00 95.31 219 ARG A N 1
ATOM 1628 C CA . ARG A 1 219 ? -4.766 -6.456 -15.961 1.00 95.31 219 ARG A CA 1
ATOM 1629 C C . ARG A 1 219 ? -5.990 -5.550 -16.048 1.00 95.31 219 ARG A C 1
ATOM 1631 O O . ARG A 1 219 ? -6.440 -5.238 -17.145 1.00 95.31 219 ARG A O 1
ATOM 1638 N N . ASP A 1 220 ? -6.521 -5.144 -14.899 1.00 94.81 220 ASP A N 1
ATOM 1639 C CA . ASP A 1 220 ? -7.850 -4.533 -14.809 1.00 94.81 220 ASP A CA 1
ATOM 1640 C C . ASP A 1 220 ? -7.805 -3.003 -14.934 1.00 94.81 220 ASP A C 1
ATOM 1642 O O . ASP A 1 220 ? -8.838 -2.375 -15.161 1.00 94.81 220 ASP A O 1
ATOM 1646 N N . HIS A 1 221 ? -6.622 -2.394 -14.787 1.00 95.50 221 HIS A N 1
ATOM 1647 C CA . HIS A 1 221 ? -6.475 -0.937 -14.730 1.00 95.50 221 HIS A CA 1
ATOM 1648 C C . HIS A 1 221 ? -5.423 -0.400 -15.703 1.00 95.50 221 HIS A C 1
ATOM 1650 O O . HIS A 1 221 ? -5.744 0.445 -16.539 1.00 95.50 221 HIS A O 1
ATOM 1656 N N . LEU A 1 222 ? -4.175 -0.873 -15.621 1.00 96.31 222 LEU A N 1
ATOM 1657 C CA . LEU A 1 222 ? -3.092 -0.279 -16.405 1.00 96.31 222 LEU A CA 1
ATOM 1658 C C . LEU A 1 222 ? -3.158 -0.637 -17.897 1.00 96.31 222 LEU A C 1
ATOM 1660 O O . LEU A 1 222 ? -3.007 0.250 -18.732 1.00 96.31 222 LEU A O 1
ATOM 1664 N N . LEU A 1 223 ? -3.389 -1.906 -18.251 1.00 96.44 223 LEU A N 1
ATOM 1665 C CA . LEU A 1 223 ? -3.462 -2.324 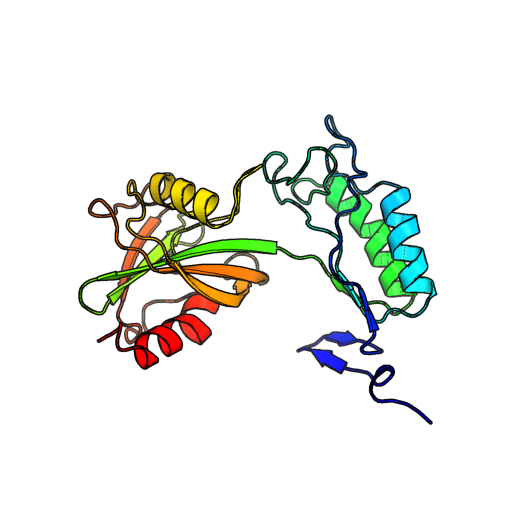-19.657 1.00 96.44 223 LEU A CA 1
ATOM 1666 C C . LEU A 1 223 ? -4.570 -1.595 -20.444 1.00 96.44 223 LEU A C 1
ATOM 1668 O O . LEU A 1 223 ? -4.272 -1.111 -21.539 1.00 96.44 223 LEU A O 1
ATOM 1672 N N . PRO A 1 224 ? -5.815 -1.460 -19.932 1.00 96.00 224 PRO A N 1
ATOM 1673 C CA . PRO A 1 224 ? -6.831 -0.626 -20.574 1.00 96.00 224 PRO A CA 1
ATOM 1674 C C . PRO A 1 224 ? -6.367 0.820 -20.785 1.00 96.00 224 PRO A C 1
ATOM 1676 O O . PRO A 1 224 ? -6.455 1.327 -21.901 1.00 96.00 224 PRO A O 1
ATOM 1679 N N . LEU A 1 225 ? -5.788 1.444 -19.752 1.00 96.19 225 LEU A N 1
ATOM 1680 C CA . LEU A 1 225 ? -5.310 2.827 -19.814 1.00 96.19 225 LEU A CA 1
ATOM 1681 C C . LEU A 1 225 ? -4.232 3.024 -20.889 1.00 96.19 225 LEU A C 1
ATOM 1683 O O . LEU A 1 225 ? -4.300 3.972 -21.669 1.00 96.19 225 LEU A O 1
ATOM 1687 N N . LEU A 1 226 ? -3.233 2.141 -20.948 1.00 96.38 226 LEU A N 1
ATOM 1688 C CA . LEU A 1 226 ? -2.153 2.244 -21.933 1.00 96.38 226 LEU A CA 1
ATOM 1689 C C . LEU A 1 226 ? -2.657 2.014 -23.368 1.00 96.38 226 LEU A C 1
ATOM 1691 O O . LEU A 1 226 ? -2.182 2.666 -24.295 1.00 96.38 226 LEU A O 1
ATOM 1695 N N . ARG A 1 227 ? -3.657 1.143 -23.569 1.00 94.88 227 ARG A N 1
ATOM 1696 C CA . ARG A 1 227 ? -4.305 0.960 -24.883 1.00 94.88 227 ARG A CA 1
ATOM 1697 C C . ARG A 1 227 ? -5.094 2.187 -25.316 1.00 94.88 227 ARG A C 1
ATOM 1699 O O . ARG A 1 227 ? -4.974 2.605 -26.461 1.00 94.88 227 ARG A O 1
ATOM 1706 N N . GLU A 1 228 ? -5.865 2.786 -24.413 1.00 94.88 228 GLU A N 1
ATOM 1707 C CA . GLU A 1 228 ? -6.617 4.017 -24.695 1.00 94.88 228 GLU A CA 1
ATOM 1708 C C . GLU A 1 228 ? -5.698 5.180 -25.088 1.00 94.88 228 GLU A C 1
ATOM 1710 O O . GLU A 1 228 ? -6.058 6.008 -25.923 1.00 94.88 228 GLU A O 1
ATOM 1715 N N . ARG A 1 229 ? -4.487 5.215 -24.524 1.00 93.19 229 ARG A N 1
ATOM 1716 C CA . ARG A 1 229 ? -3.444 6.193 -24.856 1.00 93.19 229 ARG A CA 1
ATOM 1717 C C . ARG A 1 229 ? -2.699 5.892 -26.161 1.00 93.19 229 ARG A C 1
ATOM 1719 O O . ARG A 1 229 ? -1.979 6.761 -26.643 1.00 93.19 229 ARG A O 1
ATOM 1726 N N . GLY A 1 230 ? -2.873 4.698 -26.730 1.00 93.75 230 GLY A N 1
ATOM 1727 C CA . GLY A 1 230 ? -2.130 4.232 -27.903 1.00 93.75 230 GLY A CA 1
ATOM 1728 C C . GLY A 1 230 ? -0.682 3.829 -27.606 1.00 93.75 230 GLY A C 1
ATOM 1729 O O . GLY A 1 230 ? 0.113 3.721 -28.535 1.00 93.75 230 GLY A O 1
ATOM 1730 N N . ASP A 1 231 ? -0.337 3.613 -26.331 1.00 91.94 231 ASP A N 1
ATOM 1731 C CA . ASP A 1 231 ? 1.011 3.218 -25.907 1.00 91.94 231 ASP A CA 1
ATOM 1732 C C . ASP A 1 231 ? 1.279 1.725 -26.208 1.00 91.94 231 ASP A C 1
ATOM 1734 O O . ASP A 1 231 ? 2.421 1.329 -26.434 1.00 91.94 231 ASP A O 1
ATOM 1738 N N . LEU A 1 232 ? 0.232 0.888 -26.237 1.00 92.19 232 LEU A N 1
ATOM 1739 C CA . LEU A 1 232 ? 0.320 -0.545 -26.555 1.00 92.19 232 LEU A CA 1
ATOM 1740 C C . LEU A 1 232 ? -0.175 -0.853 -27.971 1.00 92.19 232 LEU A C 1
ATOM 1742 O O . LEU A 1 232 ? -1.139 -0.246 -28.442 1.00 92.19 232 LEU A O 1
ATOM 1746 N N . ALA A 1 233 ? 0.479 -1.825 -28.614 1.00 75.19 233 ALA A N 1
ATOM 1747 C CA . ALA A 1 233 ? 0.108 -2.346 -29.933 1.00 75.19 233 ALA A CA 1
ATOM 1748 C C . ALA A 1 233 ? -1.138 -3.244 -29.885 1.00 75.19 233 ALA A C 1
ATOM 1750 O O . ALA A 1 233 ? -1.454 -3.828 -28.829 1.00 75.19 233 ALA A O 1
#

Secondary structure (DSSP, 8-state):
---GGGS-EEETTEEES-S-EEPP-----SBSSSTTBT---HHHHHHHHHHHHTT-SEEEPP-EESSSSS-SSTTSEE-SSHHHHHHHHHHHHHHHHTTPEEE---EEEEEE-EETTEEEEEEETTEEEEEE-SEEPPPTT--HHHHHHHHHHHHHS--EEEEEEEEEEEEE-TTT-SEEEEEEEEEEESS-----TTEEEEEEE-S--TTS-B-HHIIIIIHHHHHHTT---

pLDDT: mean 91.02, std 9.23, range [46.22, 98.56]

Sequence (233 aa):
MSTTLFAPYTLRTLTVPNRVWMPPMCQYSAAPAGEAAGVPTDWHFAHLAARAAGGTGLIIAEATAISPEGRISPYDLGLWNDAQVEAFRRITSFLKGQGTAPAVQLTVAAAAIVQDGRLLVVSKQAAPEVFYLPGGKPDPGEDALQALTRELREELGAAPVDPRHLTDIRATAALEGVPMLMVVFTATLDRAPAPAAELADLRWTDGRDDTLHLAPAVRDHLLPLLRERGDLA

Radius of gyration: 19.86 Å; Cα contacts (8 Å, |Δi|>4): 511; chains: 1; bounding box: 55×30×54 Å